Protein AF-A0A5S4VW79-F1 (afdb_monomer)

Radius of gyration: 18.65 Å; Cα contacts (8 Å, |Δi|>4): 199; chains: 1; bounding box: 48×52×47 Å

Nearest PDB structures (foldseek):
  7xge-assembly3_E  TM=3.659E-01  e=3.072E+00  synthetic construct
  5l0j-assembly1_A  TM=3.942E-01  e=9.675E+00  Homo sapiens

Solvent-accessible surface area (backbone atoms only — not comparable to full-atom values): 12142 Å² total; per-residue (Å²): 132,82,77,81,74,50,74,68,56,49,50,53,51,30,56,75,69,74,46,85,47,78,50,88,73,72,71,37,52,56,78,48,46,65,68,56,51,52,52,48,51,52,53,49,59,80,46,40,83,43,47,56,79,73,90,57,40,62,64,77,28,38,75,91,36,75,65,37,53,51,33,58,77,68,68,34,52,43,93,80,48,82,72,81,49,54,53,46,61,52,60,76,39,70,61,42,49,52,48,48,52,44,40,49,52,58,42,68,76,45,41,70,54,54,53,58,36,40,41,67,76,74,44,99,57,92,66,56,73,69,54,50,50,51,41,50,50,52,38,30,53,54,45,51,54,48,52,53,50,49,52,55,48,51,51,40,49,76,72,61,55,88,56,58,68,59,51,44,53,50,50,56,63,72,41,45,66,59,55,50,53,50,42,54,51,47,52,47,52,32,58,74,67,72,52,80,92,79,77,76,81,65,80,91,73,114

Secondary structure (DSSP, 8-state):
-PPPPPHHHHHHHHHHTT---B-----B-TT--HHHHHHHHHHHHHTTTSB-S-S--B---BTTSHHHHHHHHTT-B-TT---SSBPPB--S-HHHHHHHHHHHHHHHHHHHHHHHHHHHHHS-----HHHHHHHHHHHHHHHHHHHHHHHHHHHHHHTT-S-HHHHHHHHHHHHHHHHHHHHHHHHHHHHHTT----PPP-GGG-

Organism: NCBI:txid515489

pLDDT: mean 86.43, std 11.77, range [41.41, 98.25]

Mean predicted aligned error: 6.63 Å

Sequence (206 aa):
MKSPLTITEMRNVFKKHGIYVQAGHILFDHGTTMEELRENHRRMSDYVWTISKGIFSEMYAAEGTPFTRLLRKRNLIDANDDGTGNRNYRLADEDVVRAYTGLKRWHKSHLRLYDKAIDAISAPKALEDEELVEFHALATELRRHDLAFMELLLDAVESGDHDVDGLVDAQVAGNKIKYQTLATRVDHAYASAGLVYDADANPFFG

Structure (mmCIF, N/CA/C/O backbone):
data_AF-A0A5S4VW79-F1
#
_entry.id   AF-A0A5S4VW79-F1
#
loop_
_atom_site.group_PDB
_atom_site.id
_atom_site.type_symbol
_atom_site.label_atom_id
_atom_site.label_alt_id
_atom_site.label_comp_id
_atom_site.label_asym_id
_atom_site.label_entity_id
_atom_site.label_seq_id
_atom_site.pdbx_PDB_ins_code
_atom_site.Cartn_x
_atom_site.Cartn_y
_atom_site.Cartn_z
_atom_site.occupancy
_atom_site.B_iso_or_equiv
_atom_site.auth_seq_id
_atom_site.auth_comp_id
_atom_site.auth_asym_id
_atom_site.auth_atom_id
_atom_site.pdbx_PDB_model_num
ATOM 1 N N . MET A 1 1 ? -19.539 -35.327 1.589 1.00 41.41 1 MET A N 1
ATOM 2 C CA . MET A 1 1 ? -18.305 -34.640 2.024 1.00 41.41 1 MET A CA 1
ATOM 3 C C . MET A 1 1 ? -18.354 -33.240 1.428 1.00 41.41 1 MET A C 1
ATOM 5 O O . MET A 1 1 ? -18.398 -33.143 0.209 1.00 41.41 1 MET A O 1
ATOM 9 N N . LYS A 1 2 ? -18.530 -32.182 2.234 1.00 48.44 2 LYS A N 1
ATOM 10 C CA . LYS A 1 2 ? -18.562 -30.809 1.697 1.00 48.44 2 LYS A CA 1
ATOM 11 C C . LYS A 1 2 ? -17.143 -30.443 1.254 1.00 48.44 2 LYS A C 1
ATOM 13 O O . LYS A 1 2 ? -16.207 -30.704 2.004 1.00 48.44 2 LYS A O 1
ATOM 18 N N . SER A 1 3 ? -17.004 -29.901 0.043 1.00 55.78 3 SER A N 1
ATOM 19 C CA . SER A 1 3 ? -15.743 -29.320 -0.429 1.00 55.78 3 SER A CA 1
ATOM 20 C C . SER A 1 3 ? -15.231 -28.307 0.604 1.00 55.78 3 SER A C 1
ATOM 22 O O . SER A 1 3 ? -16.063 -27.578 1.156 1.00 55.78 3 SER A O 1
ATOM 24 N N . PRO A 1 4 ? -13.916 -28.246 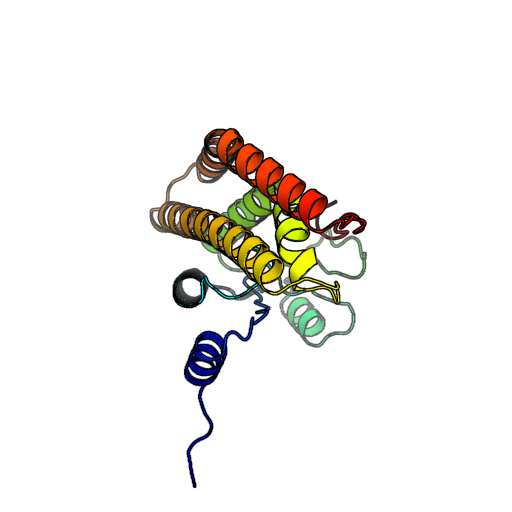0.888 1.00 58.91 4 PRO A N 1
ATOM 25 C CA . PRO A 1 4 ? -13.368 -27.151 1.673 1.00 58.91 4 PRO A CA 1
ATOM 26 C C . PRO A 1 4 ? -13.729 -25.817 1.013 1.00 58.91 4 PRO A C 1
ATOM 28 O O . PRO A 1 4 ? -13.720 -25.711 -0.216 1.00 58.91 4 PRO A O 1
ATOM 31 N N . LEU A 1 5 ? -14.073 -24.826 1.838 1.00 61.53 5 LEU A N 1
ATOM 32 C CA . LEU A 1 5 ? -14.308 -23.461 1.377 1.00 61.53 5 LEU A CA 1
ATOM 33 C C . LEU A 1 5 ? -13.00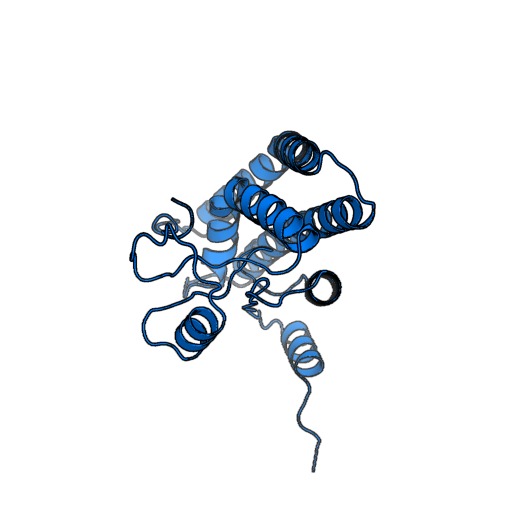2 -22.904 0.806 1.00 61.53 5 LEU A C 1
ATOM 35 O O . LEU A 1 5 ? -11.935 -23.037 1.408 1.00 61.53 5 LEU A O 1
ATOM 39 N N . THR A 1 6 ? -13.095 -22.258 -0.344 1.00 76.44 6 THR A N 1
ATOM 40 C CA . THR A 1 6 ? -12.018 -21.447 -0.910 1.00 76.44 6 THR A CA 1
ATOM 41 C C . THR A 1 6 ? -11.719 -20.244 -0.005 1.00 76.44 6 THR A C 1
ATOM 43 O O . THR A 1 6 ? -12.560 -19.813 0.790 1.00 76.44 6 THR A O 1
ATOM 46 N N . ILE A 1 7 ? -10.527 -19.648 -0.138 1.00 68.56 7 ILE A N 1
ATOM 47 C CA . ILE A 1 7 ? -10.141 -18.434 0.614 1.00 68.56 7 ILE A CA 1
ATOM 48 C C . ILE A 1 7 ? -11.165 -17.306 0.402 1.00 68.56 7 ILE A C 1
ATOM 50 O O . ILE A 1 7 ? -11.505 -16.586 1.341 1.00 68.56 7 ILE A O 1
ATOM 54 N N . THR A 1 8 ? -11.699 -17.185 -0.815 1.00 69.88 8 THR A N 1
ATOM 55 C CA . THR A 1 8 ? -12.766 -16.242 -1.171 1.00 69.88 8 THR A CA 1
ATOM 56 C C . THR A 1 8 ? -14.051 -16.496 -0.390 1.00 69.88 8 THR A C 1
ATOM 58 O O . THR A 1 8 ? -14.614 -15.572 0.199 1.00 69.88 8 THR A O 1
ATOM 61 N N . GLU A 1 9 ? -14.507 -17.745 -0.333 1.00 73.56 9 GLU A N 1
ATOM 62 C CA . GLU A 1 9 ? -15.727 -18.100 0.394 1.00 73.56 9 GLU A CA 1
ATOM 63 C C . GLU A 1 9 ? -15.561 -17.894 1.904 1.00 73.56 9 GLU A C 1
ATOM 65 O O . GLU A 1 9 ? -16.455 -17.349 2.551 1.00 73.56 9 GLU A O 1
ATOM 70 N N . MET A 1 10 ? -14.396 -18.236 2.460 1.00 71.50 10 MET A N 1
ATOM 71 C CA . MET A 1 10 ? -14.091 -18.027 3.878 1.00 71.50 10 MET A CA 1
ATOM 72 C C . MET A 1 10 ? -14.092 -16.537 4.253 1.00 71.50 10 MET A C 1
ATOM 74 O O . MET A 1 10 ? -14.675 -16.147 5.263 1.00 71.50 10 MET A O 1
ATOM 78 N N . ARG A 1 11 ? -13.518 -15.681 3.400 1.00 66.81 11 ARG A N 1
ATOM 79 C CA . ARG A 1 11 ? -13.527 -14.220 3.575 1.00 66.81 11 ARG A CA 1
ATOM 80 C C . ARG A 1 11 ? -14.941 -13.640 3.570 1.00 66.81 11 ARG A C 1
ATOM 82 O O . ARG A 1 11 ? -15.258 -12.802 4.410 1.00 66.81 11 ARG A O 1
ATOM 89 N N . ASN A 1 12 ? -15.803 -14.105 2.669 1.00 73.69 12 ASN A N 1
ATOM 90 C CA . ASN A 1 12 ? -17.196 -13.656 2.613 1.00 73.69 12 ASN A CA 1
ATOM 91 C C . ASN A 1 12 ? -17.987 -14.069 3.860 1.00 73.69 12 ASN A C 1
ATOM 93 O O . ASN A 1 12 ? -18.801 -13.289 4.358 1.00 73.69 12 ASN A O 1
ATOM 97 N N . VAL A 1 13 ? -17.719 -15.264 4.395 1.00 74.12 13 VAL A N 1
ATOM 98 C CA . VAL A 1 13 ? -18.289 -15.719 5.670 1.00 74.12 13 VAL A CA 1
ATOM 99 C C . VAL A 1 13 ? -17.829 -14.810 6.810 1.00 74.12 13 VAL A C 1
ATOM 101 O O . VAL A 1 13 ? -18.667 -14.304 7.549 1.00 74.12 13 VAL A O 1
ATOM 104 N N . PHE A 1 14 ? -16.533 -14.522 6.921 1.00 81.94 14 PHE A N 1
ATOM 105 C CA . PHE A 1 14 ? -16.011 -13.647 7.975 1.00 81.94 14 PHE A CA 1
ATOM 106 C C . PHE A 1 14 ? -16.603 -12.241 7.927 1.00 81.94 14 PHE A C 1
ATOM 108 O O . PHE A 1 14 ? -17.125 -11.773 8.937 1.00 81.94 14 PHE A O 1
ATOM 115 N N . LYS A 1 15 ? -16.663 -11.628 6.740 1.00 74.50 15 LYS A N 1
ATOM 116 C CA . LYS A 1 15 ? -17.317 -10.327 6.557 1.00 74.50 15 LYS A CA 1
ATOM 117 C C . LYS A 1 15 ? -18.776 -10.346 7.015 1.00 74.50 15 LYS A C 1
ATOM 119 O O . LYS A 1 15 ? -19.218 -9.430 7.699 1.00 74.50 15 LYS A O 1
ATOM 124 N N . LYS A 1 16 ? -19.527 -11.395 6.660 1.00 76.56 16 LYS A N 1
ATOM 125 C CA . LYS A 1 16 ? -20.937 -11.554 7.052 1.00 76.56 16 LYS A CA 1
ATOM 126 C C . LYS A 1 16 ? -21.120 -11.656 8.570 1.00 76.56 16 LYS A C 1
ATOM 128 O O . LYS A 1 16 ? -22.165 -11.262 9.075 1.00 76.56 16 LYS A O 1
ATOM 133 N N . HIS A 1 17 ? -20.129 -12.189 9.276 1.00 80.81 17 HIS A N 1
ATOM 134 C CA . HIS A 1 17 ? -20.160 -12.374 10.724 1.00 80.81 17 HIS A CA 1
ATOM 135 C C . HIS A 1 17 ? -19.459 -11.253 11.506 1.00 80.81 17 HIS A C 1
ATOM 137 O O . HIS A 1 17 ? -19.265 -11.408 12.706 1.00 80.81 17 HIS A O 1
ATOM 143 N N . GLY A 1 18 ? -19.081 -10.143 10.857 1.00 75.75 18 GLY A N 1
ATOM 144 C CA . GLY A 1 18 ? -18.390 -9.032 11.524 1.00 75.75 18 GLY A CA 1
ATOM 145 C C . GLY A 1 18 ? -16.962 -9.370 11.963 1.00 75.75 18 GLY A C 1
ATOM 146 O O . GLY A 1 18 ? -16.401 -8.690 12.811 1.00 75.75 18 GLY A O 1
ATOM 147 N N . ILE A 1 19 ? -16.366 -10.426 11.400 1.00 81.31 19 ILE A N 1
ATOM 148 C CA . ILE A 1 19 ? -15.000 -10.841 11.718 1.00 81.31 19 ILE A CA 1
ATOM 149 C C . ILE A 1 19 ? -14.038 -10.075 10.813 1.00 81.31 19 ILE A C 1
ATOM 151 O O . ILE A 1 19 ? -14.030 -10.259 9.589 1.00 81.31 19 ILE A O 1
ATOM 155 N N . TYR A 1 20 ? -13.197 -9.244 11.424 1.00 82.69 20 TYR A N 1
ATOM 156 C CA . TYR A 1 20 ? -12.120 -8.550 10.730 1.00 82.69 20 TYR A CA 1
ATOM 157 C C . TYR A 1 20 ? -10.998 -9.514 10.347 1.00 82.69 20 TYR A C 1
ATOM 159 O O . TYR A 1 20 ? -10.609 -10.399 11.108 1.00 82.69 20 TYR A O 1
ATOM 167 N N . VAL A 1 21 ? -10.479 -9.346 9.132 1.00 85.62 21 VAL A N 1
ATOM 168 C CA . VAL A 1 21 ? -9.460 -10.226 8.559 1.00 85.62 21 VAL A CA 1
ATOM 169 C C . VAL A 1 21 ? -8.235 -9.406 8.221 1.00 85.62 21 VAL A C 1
ATOM 171 O O . VAL A 1 21 ? -8.312 -8.496 7.394 1.00 85.62 21 VAL A O 1
ATOM 174 N N . GLN A 1 22 ? -7.101 -9.784 8.804 1.00 86.81 22 GLN A N 1
ATOM 175 C CA . GLN A 1 22 ? -5.802 -9.281 8.390 1.00 86.81 22 GLN A CA 1
ATOM 176 C C . GLN A 1 22 ? -5.243 -10.132 7.244 1.00 86.81 22 GLN A C 1
ATOM 178 O O . GLN A 1 22 ? -5.207 -11.361 7.322 1.00 86.81 22 GLN A O 1
ATOM 183 N N . ALA A 1 23 ? -4.806 -9.481 6.171 1.00 85.31 23 ALA A N 1
ATOM 184 C CA . ALA A 1 23 ? -4.241 -10.110 4.988 1.00 85.31 23 ALA A CA 1
ATOM 185 C C . ALA A 1 23 ? -2.800 -9.634 4.765 1.00 85.31 23 ALA A C 1
ATOM 187 O O . ALA A 1 23 ? -2.548 -8.468 4.463 1.00 85.31 23 ALA A O 1
ATOM 188 N N . GLY A 1 24 ? -1.852 -10.565 4.878 1.00 84.06 24 GLY A N 1
ATOM 189 C CA . GLY A 1 24 ? -0.500 -10.380 4.359 1.00 84.06 24 GLY A CA 1
ATOM 190 C C . GLY A 1 24 ? -0.463 -10.672 2.861 1.00 84.06 24 GLY A C 1
ATOM 191 O O . GLY A 1 24 ? -1.128 -11.595 2.389 1.00 84.06 24 GLY A O 1
ATOM 192 N N . HIS A 1 25 ? 0.314 -9.892 2.121 1.00 86.81 25 HIS A N 1
ATOM 193 C CA . HIS A 1 25 ? 0.642 -10.157 0.725 1.00 86.81 25 HIS A CA 1
ATOM 194 C C . HIS A 1 25 ? 2.131 -9.875 0.519 1.00 86.81 25 HIS A C 1
ATOM 196 O O . HIS A 1 25 ? 2.722 -9.108 1.277 1.00 86.81 25 HIS A O 1
ATOM 202 N N . ILE A 1 26 ? 2.720 -10.547 -0.464 1.00 89.69 26 ILE A N 1
ATOM 203 C CA . ILE A 1 26 ? 4.053 -10.251 -0.983 1.00 89.69 26 ILE A CA 1
ATOM 204 C C . ILE A 1 26 ? 3.819 -9.846 -2.427 1.00 89.69 26 ILE A C 1
ATOM 206 O O . ILE A 1 26 ? 3.303 -10.651 -3.201 1.00 89.69 26 ILE A O 1
ATOM 210 N N . LEU A 1 27 ? 4.102 -8.587 -2.744 1.00 93.19 27 LEU A N 1
ATOM 211 C CA . LEU A 1 27 ? 3.828 -8.029 -4.061 1.00 93.19 27 LEU A CA 1
ATOM 212 C C . LEU A 1 27 ? 5.017 -8.192 -5.009 1.00 93.19 27 LEU A C 1
ATOM 214 O O . LEU A 1 27 ? 4.805 -8.360 -6.203 1.00 93.19 27 LEU A O 1
ATOM 218 N N . PHE A 1 28 ? 6.237 -8.165 -4.468 1.00 93.56 28 PHE A N 1
ATOM 219 C CA . PHE A 1 28 ? 7.469 -8.227 -5.244 1.00 93.56 28 PHE A CA 1
ATOM 220 C C . PHE A 1 28 ? 8.377 -9.382 -4.818 1.00 93.56 28 PHE A C 1
ATOM 222 O O . PHE A 1 28 ? 8.712 -9.532 -3.641 1.00 93.56 28 PHE A O 1
ATOM 229 N N . ASP A 1 29 ? 8.821 -10.152 -5.803 1.00 91.94 29 ASP A N 1
ATOM 230 C CA . ASP A 1 29 ? 9.974 -11.043 -5.776 1.00 91.94 29 ASP A CA 1
ATOM 231 C C . ASP A 1 29 ? 10.756 -10.927 -7.099 1.00 91.94 29 ASP A C 1
ATOM 233 O O . ASP A 1 29 ? 10.385 -10.162 -7.989 1.00 91.94 29 ASP A O 1
ATOM 237 N N . HIS A 1 30 ? 11.867 -11.659 -7.248 1.00 88.88 30 HIS A N 1
ATOM 238 C CA . HIS A 1 30 ? 12.757 -11.516 -8.414 1.00 88.88 30 HIS A CA 1
ATOM 239 C C . HIS A 1 30 ? 12.074 -11.792 -9.763 1.00 88.88 30 HIS A C 1
ATOM 241 O O . HIS A 1 30 ? 12.617 -11.417 -10.802 1.00 88.88 30 HIS A O 1
ATOM 247 N N . GLY A 1 31 ? 10.967 -12.537 -9.760 1.00 91.62 31 GLY A N 1
ATOM 248 C CA . GLY A 1 31 ? 10.251 -13.001 -10.942 1.00 91.62 31 GLY A CA 1
ATOM 249 C C . GLY A 1 31 ? 8.896 -12.338 -11.149 1.00 91.62 31 GLY A C 1
ATOM 250 O O . GLY A 1 31 ? 8.215 -12.734 -12.089 1.00 91.62 31 GLY A O 1
ATOM 251 N N . THR A 1 32 ? 8.519 -11.370 -10.308 1.00 95.06 32 THR A N 1
ATOM 252 C CA . THR A 1 32 ? 7.253 -10.644 -10.438 1.00 95.06 32 THR A CA 1
ATOM 253 C C . THR A 1 32 ? 7.100 -10.029 -11.824 1.00 95.06 32 THR A C 1
ATOM 255 O O . THR A 1 32 ? 8.044 -9.457 -12.369 1.00 95.06 32 THR A O 1
ATOM 258 N N . THR A 1 33 ? 5.887 -10.120 -12.360 1.00 96.69 33 THR A N 1
ATOM 259 C CA . THR A 1 33 ? 5.481 -9.593 -13.669 1.00 96.69 33 THR A CA 1
ATOM 260 C C . THR A 1 33 ? 4.401 -8.515 -13.539 1.00 96.69 33 THR A C 1
ATOM 262 O O . THR A 1 33 ? 3.675 -8.457 -12.543 1.00 96.69 33 THR A O 1
ATOM 265 N N . MET A 1 34 ? 4.229 -7.683 -14.572 1.00 96.88 34 MET A N 1
ATOM 266 C CA . MET A 1 34 ? 3.131 -6.702 -14.619 1.00 96.88 34 MET A CA 1
ATOM 267 C C . MET A 1 34 ? 1.741 -7.362 -14.563 1.00 96.88 34 MET A C 1
ATOM 269 O O . MET A 1 34 ? 0.839 -6.846 -13.900 1.00 96.88 34 MET A O 1
ATOM 273 N N . GLU A 1 35 ? 1.573 -8.541 -15.176 1.00 97.31 35 GLU A N 1
ATOM 274 C CA . GLU A 1 35 ? 0.320 -9.308 -15.112 1.00 97.31 35 GLU A CA 1
ATOM 275 C C . GLU A 1 35 ? -0.034 -9.694 -13.667 1.00 97.31 35 GLU A C 1
ATOM 277 O O . GLU A 1 35 ? -1.171 -9.495 -13.228 1.00 97.31 35 GLU A O 1
ATOM 282 N N . GLU A 1 36 ? 0.945 -10.171 -12.895 1.00 96.62 36 GLU A N 1
ATOM 283 C CA . GLU A 1 36 ? 0.753 -10.486 -11.477 1.00 96.62 36 GLU A CA 1
ATOM 284 C C . GLU A 1 36 ? 0.433 -9.236 -10.652 1.00 96.62 36 GLU A C 1
ATOM 286 O O . GLU A 1 36 ? -0.421 -9.296 -9.766 1.00 96.62 36 GLU A O 1
ATOM 291 N N . LEU A 1 37 ? 1.057 -8.087 -10.937 1.00 97.31 37 LEU A N 1
ATOM 292 C CA . LEU A 1 37 ? 0.728 -6.825 -10.261 1.00 97.31 37 LEU A CA 1
ATOM 293 C C . LEU A 1 37 ? -0.727 -6.409 -10.511 1.00 97.31 37 LEU A C 1
ATOM 295 O O . LEU A 1 37 ? -1.417 -6.013 -9.567 1.00 97.31 37 LEU A O 1
ATOM 299 N N . ARG A 1 38 ? -1.225 -6.565 -11.743 1.00 97.50 38 ARG A N 1
ATOM 300 C CA . ARG A 1 38 ? -2.634 -6.319 -12.093 1.00 97.50 38 ARG A CA 1
ATOM 301 C C . ARG A 1 38 ? -3.576 -7.297 -11.414 1.00 97.50 38 ARG A C 1
ATOM 303 O O . ARG A 1 38 ? -4.607 -6.890 -10.879 1.00 97.50 38 ARG A O 1
ATOM 310 N N . GLU A 1 39 ? -3.246 -8.583 -11.405 1.00 96.31 39 GLU A N 1
ATOM 311 C CA . GLU A 1 39 ? -4.065 -9.574 -10.710 1.00 96.31 39 GLU A CA 1
ATOM 312 C C . GLU A 1 39 ? -4.120 -9.289 -9.203 1.00 96.31 39 GLU A C 1
ATOM 314 O O . GLU A 1 39 ? -5.197 -9.316 -8.597 1.00 96.31 39 GLU A O 1
ATOM 319 N N . ASN A 1 40 ? -2.978 -8.954 -8.603 1.00 95.31 40 ASN A N 1
ATOM 320 C CA . ASN A 1 40 ? -2.896 -8.568 -7.203 1.00 95.31 40 ASN A CA 1
ATOM 321 C C . ASN A 1 40 ? -3.727 -7.315 -6.925 1.00 95.31 40 ASN A C 1
ATOM 323 O O . ASN A 1 40 ? -4.492 -7.315 -5.962 1.00 95.31 40 ASN A O 1
ATOM 327 N N . HIS A 1 41 ? -3.651 -6.279 -7.764 1.00 96.50 41 HIS A N 1
ATOM 328 C CA . HIS A 1 41 ? -4.485 -5.081 -7.630 1.00 96.50 41 HIS A CA 1
ATOM 329 C C . HIS A 1 41 ? -5.983 -5.404 -7.638 1.00 96.50 41 HIS A C 1
ATOM 331 O O . HIS A 1 41 ? -6.699 -5.001 -6.715 1.00 96.50 41 HIS A O 1
ATOM 337 N N . ARG A 1 42 ? -6.450 -6.192 -8.616 1.00 95.81 42 ARG A N 1
ATOM 338 C CA . ARG A 1 4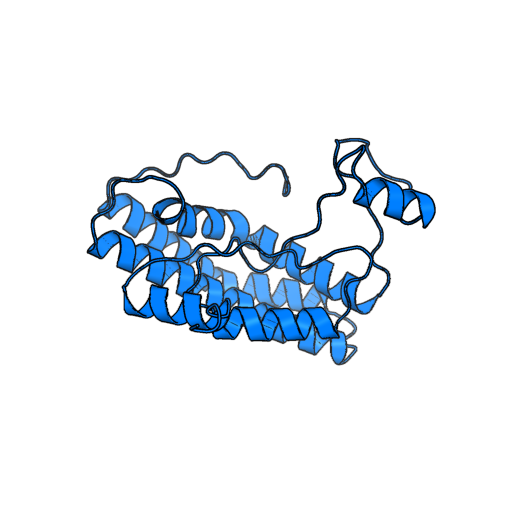2 ? -7.860 -6.608 -8.714 1.00 95.81 42 ARG A CA 1
ATOM 339 C C . ARG A 1 42 ? -8.301 -7.351 -7.459 1.00 95.81 42 ARG A C 1
ATOM 341 O O . ARG A 1 42 ? -9.281 -6.970 -6.824 1.00 95.81 42 ARG A O 1
ATOM 348 N N . ARG A 1 43 ? -7.521 -8.348 -7.028 1.00 92.25 43 ARG A N 1
ATOM 349 C CA . ARG A 1 43 ? -7.804 -9.114 -5.803 1.00 92.25 43 ARG A CA 1
ATOM 350 C C . ARG A 1 43 ? -7.823 -8.208 -4.572 1.00 92.25 43 ARG A C 1
ATOM 352 O O . ARG A 1 43 ? -8.707 -8.333 -3.729 1.00 92.25 43 ARG A O 1
ATOM 359 N N . MET A 1 44 ? -6.869 -7.292 -4.435 1.00 93.38 44 MET A N 1
ATOM 360 C CA . MET A 1 44 ? -6.835 -6.356 -3.308 1.00 93.38 44 MET A CA 1
ATOM 361 C C . MET A 1 44 ? -8.042 -5.408 -3.310 1.00 93.38 44 MET A C 1
ATOM 363 O O . MET A 1 44 ? -8.544 -5.083 -2.235 1.00 93.38 44 MET A O 1
ATOM 367 N N . SER A 1 45 ? -8.535 -5.024 -4.488 1.00 94.69 45 SER A N 1
ATOM 368 C CA . SER A 1 45 ? -9.743 -4.210 -4.659 1.00 94.69 45 SER A CA 1
ATOM 369 C C . SER A 1 45 ? -11.018 -4.976 -4.290 1.00 94.69 45 SER A C 1
ATOM 371 O O . SER A 1 45 ? -11.844 -4.455 -3.537 1.00 94.69 45 SER A O 1
ATOM 373 N N . ASP A 1 46 ? -11.143 -6.241 -4.698 1.00 91.69 46 ASP A N 1
ATOM 374 C CA . ASP A 1 46 ? -12.272 -7.110 -4.324 1.00 91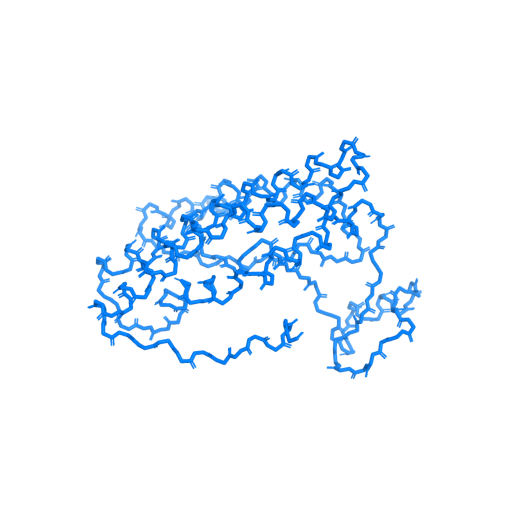.69 46 ASP A CA 1
ATOM 375 C C . ASP A 1 46 ? -12.376 -7.302 -2.800 1.00 91.69 46 ASP A C 1
ATOM 377 O O . ASP A 1 46 ? -13.468 -7.382 -2.225 1.00 91.69 46 ASP A O 1
ATOM 381 N N . TYR A 1 47 ? -11.226 -7.337 -2.118 1.00 89.56 47 TYR A N 1
ATOM 382 C CA . TYR A 1 47 ? -11.125 -7.511 -0.667 1.00 89.56 47 TYR A CA 1
ATOM 383 C C . TYR A 1 47 ? -10.635 -6.251 0.051 1.00 89.56 47 TYR A C 1
ATOM 385 O O . TYR A 1 47 ? -9.955 -6.350 1.074 1.00 89.56 47 TYR A O 1
ATOM 393 N N . VAL A 1 48 ? -11.028 -5.066 -0.427 1.00 91.94 48 VAL A N 1
ATOM 394 C CA . VAL A 1 48 ? -10.610 -3.769 0.142 1.00 91.94 48 VAL A CA 1
ATOM 395 C C . VAL A 1 48 ? -10.934 -3.600 1.632 1.00 91.94 48 VAL A C 1
ATOM 397 O O . VAL A 1 48 ? -10.295 -2.819 2.322 1.00 91.94 48 VAL A O 1
ATOM 400 N N . TRP A 1 49 ? -11.919 -4.351 2.132 1.00 90.19 49 TRP A N 1
ATOM 401 C CA . TRP A 1 49 ? -12.329 -4.365 3.537 1.00 90.19 49 TRP A CA 1
ATOM 402 C C . TRP A 1 49 ? -11.359 -5.131 4.452 1.00 90.19 49 TRP A C 1
ATOM 404 O O . TRP A 1 49 ? -11.530 -5.111 5.665 1.00 90.19 49 TRP A O 1
ATOM 414 N N . THR A 1 50 ? -10.386 -5.860 3.907 1.00 91.00 50 THR A N 1
ATOM 415 C CA . THR A 1 50 ? -9.380 -6.554 4.723 1.00 91.00 50 THR A CA 1
ATOM 416 C C . THR A 1 50 ? -8.348 -5.568 5.262 1.00 91.00 50 THR A C 1
ATOM 418 O O . THR A 1 50 ? -8.011 -4.579 4.612 1.00 91.00 50 THR A O 1
ATOM 421 N N . ILE A 1 51 ? -7.823 -5.852 6.451 1.00 89.25 51 ILE A N 1
ATOM 422 C CA . ILE A 1 51 ? -6.744 -5.075 7.060 1.00 89.25 51 ILE A CA 1
ATOM 423 C C . ILE A 1 51 ? -5.435 -5.560 6.431 1.00 89.25 51 ILE A C 1
ATOM 425 O O . ILE A 1 51 ? -5.096 -6.737 6.514 1.00 89.25 51 ILE A O 1
ATOM 429 N N . SER A 1 52 ? -4.699 -4.678 5.770 1.00 88.12 52 SER A N 1
ATOM 430 C CA . SER A 1 52 ? -3.402 -4.975 5.137 1.00 88.12 52 SER A CA 1
ATOM 431 C C . SER A 1 52 ? -2.363 -3.989 5.660 1.00 88.12 52 SER A C 1
ATOM 433 O O . SER A 1 52 ? -2.752 -3.096 6.384 1.00 88.12 52 SER A O 1
ATOM 435 N N . LYS A 1 53 ? -1.073 -4.111 5.326 1.00 83.38 53 LYS A N 1
ATOM 436 C CA . LYS A 1 53 ? -0.032 -3.100 5.619 1.00 83.38 53 LYS A CA 1
ATOM 437 C C . LYS A 1 53 ? 0.316 -2.257 4.382 1.00 83.38 53 LYS A C 1
ATOM 439 O O . LYS A 1 53 ? 1.470 -2.158 3.988 1.00 83.38 53 LYS A O 1
ATOM 444 N N . GLY A 1 54 ? -0.692 -1.691 3.721 1.00 86.06 54 GLY A N 1
ATOM 445 C CA . GLY A 1 54 ? -0.502 -0.873 2.514 1.00 86.06 54 GLY A CA 1
ATOM 446 C C . GLY A 1 54 ? -0.409 -1.690 1.224 1.00 86.06 54 GLY A C 1
ATOM 447 O O . GLY A 1 54 ? -0.787 -2.862 1.195 1.00 86.06 54 GLY A O 1
ATOM 448 N N . ILE A 1 55 ? -0.007 -1.038 0.128 1.00 91.38 55 ILE A N 1
ATOM 449 C CA . ILE A 1 55 ? 0.092 -1.578 -1.252 1.00 91.38 55 ILE A CA 1
ATOM 450 C C . ILE A 1 55 ? 1.527 -1.946 -1.665 1.00 91.38 55 ILE A C 1
ATOM 452 O O . ILE A 1 55 ? 1.809 -2.079 -2.850 1.00 91.38 55 ILE A O 1
ATOM 456 N N . PHE A 1 56 ? 2.452 -2.058 -0.714 1.00 93.19 56 PHE A N 1
ATOM 457 C CA . PHE A 1 56 ? 3.843 -2.379 -1.004 1.00 93.19 56 PHE A CA 1
ATOM 458 C C . PHE A 1 56 ? 4.345 -3.455 -0.047 1.00 93.19 56 PHE A C 1
ATOM 460 O O . PHE A 1 56 ? 4.175 -3.360 1.166 1.00 93.19 56 PHE A O 1
ATOM 467 N N . SER A 1 57 ? 4.964 -4.486 -0.607 1.00 90.44 57 SER A N 1
ATOM 468 C CA . SER A 1 57 ? 5.614 -5.561 0.134 1.00 90.44 57 SER A CA 1
ATOM 469 C C . SER A 1 57 ? 6.588 -6.283 -0.786 1.00 90.44 57 SER A C 1
ATOM 471 O O . SER A 1 57 ? 6.274 -6.551 -1.944 1.00 90.44 57 SER A O 1
ATOM 473 N N . GLU A 1 58 ? 7.761 -6.620 -0.266 1.00 89.69 58 GLU A N 1
ATOM 474 C CA . GLU A 1 58 ? 8.792 -7.345 -1.004 1.00 89.69 58 GLU A CA 1
ATOM 475 C C . GLU A 1 58 ? 9.217 -8.599 -0.240 1.00 89.69 58 GLU A C 1
ATOM 477 O O . GLU A 1 58 ? 9.224 -8.621 0.995 1.00 89.69 58 GLU A O 1
ATOM 482 N N . MET A 1 59 ? 9.543 -9.663 -0.972 1.00 87.75 59 MET A N 1
ATOM 483 C CA . MET A 1 59 ? 10.053 -10.899 -0.393 1.00 87.75 59 MET A CA 1
ATOM 484 C C . MET A 1 59 ? 11.408 -10.617 0.254 1.00 87.75 59 MET A C 1
ATOM 486 O O . MET A 1 59 ? 12.368 -10.258 -0.428 1.00 87.75 59 MET A O 1
ATOM 490 N N . TYR A 1 60 ? 11.488 -10.822 1.567 1.00 82.94 60 TYR A N 1
ATOM 491 C CA . TYR A 1 60 ? 12.715 -10.636 2.331 1.00 82.94 60 TYR A CA 1
ATOM 492 C C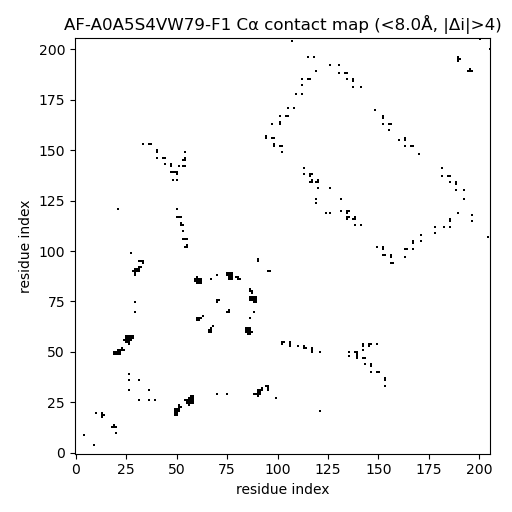 . TYR A 1 60 ? 13.720 -11.756 2.027 1.00 82.94 60 TYR A C 1
ATOM 494 O O . TYR A 1 60 ? 13.460 -12.939 2.274 1.00 82.94 60 TYR A O 1
ATOM 502 N N . ALA A 1 61 ? 14.897 -11.396 1.521 1.00 82.44 61 ALA A N 1
ATOM 503 C CA . ALA A 1 61 ? 15.958 -12.338 1.187 1.00 82.44 61 ALA A CA 1
ATOM 504 C C . ALA A 1 61 ? 16.872 -12.590 2.391 1.00 82.44 61 ALA A C 1
ATOM 506 O O . ALA A 1 61 ? 18.056 -12.248 2.388 1.00 82.44 61 ALA A O 1
ATOM 507 N N . ALA A 1 62 ? 16.316 -13.238 3.421 1.00 83.19 62 ALA A N 1
ATOM 508 C CA . ALA A 1 62 ? 17.069 -13.615 4.614 1.00 83.19 62 ALA A CA 1
ATOM 509 C C . ALA A 1 62 ? 18.226 -14.563 4.269 1.00 83.19 62 ALA A C 1
ATOM 511 O O . ALA A 1 62 ? 18.075 -15.511 3.481 1.00 83.19 62 ALA A O 1
ATOM 512 N N . GLU A 1 63 ? 19.387 -14.348 4.883 1.00 79.75 63 GLU A N 1
ATOM 513 C CA . GLU A 1 63 ? 20.530 -15.243 4.726 1.00 79.75 63 GLU A CA 1
ATOM 514 C C . GLU A 1 63 ? 20.187 -16.699 5.104 1.00 79.75 63 GLU A C 1
ATOM 516 O O . GLU A 1 63 ? 19.437 -16.977 6.034 1.00 79.75 63 GLU A O 1
ATOM 521 N N . GLY A 1 64 ? 20.710 -17.656 4.330 1.00 80.50 64 GLY A N 1
ATOM 522 C CA . GLY A 1 64 ? 20.507 -19.089 4.567 1.00 80.50 64 GLY A CA 1
ATOM 523 C C . GLY A 1 64 ? 19.170 -19.651 4.068 1.00 80.50 64 GLY A C 1
ATOM 524 O O . GLY A 1 64 ? 19.007 -20.872 4.020 1.00 80.50 64 GLY A O 1
ATOM 525 N N . THR A 1 65 ? 18.232 -18.811 3.622 1.00 84.38 65 THR A N 1
ATOM 526 C CA . THR A 1 65 ? 16.937 -19.287 3.111 1.00 84.38 65 THR A CA 1
ATOM 527 C C . THR A 1 65 ? 17.045 -19.962 1.734 1.00 84.38 65 THR A C 1
ATOM 529 O O . THR A 1 65 ? 17.968 -19.689 0.954 1.00 84.38 65 THR A O 1
ATOM 532 N N . PRO A 1 66 ? 16.094 -20.852 1.373 1.00 88.31 66 PRO A N 1
ATOM 533 C CA . PRO A 1 66 ? 15.965 -21.359 0.006 1.00 88.31 66 PRO A CA 1
ATOM 534 C C . PRO A 1 66 ? 15.892 -20.246 -1.046 1.00 88.31 66 PRO A C 1
ATOM 536 O O . PRO A 1 66 ? 16.505 -20.387 -2.103 1.00 88.31 66 PRO A O 1
ATOM 539 N N .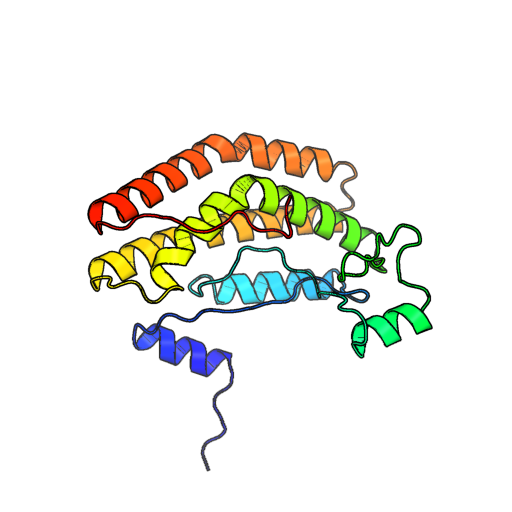 PHE A 1 67 ? 15.215 -19.136 -0.732 1.00 86.12 67 PHE A N 1
ATOM 540 C CA . PHE A 1 67 ? 15.092 -17.984 -1.621 1.00 86.12 67 PHE A CA 1
ATOM 541 C C . PHE A 1 67 ? 16.455 -17.336 -1.893 1.00 86.12 67 PHE A C 1
ATOM 543 O O . PHE A 1 67 ? 16.886 -17.262 -3.040 1.00 86.12 67 PHE A O 1
ATOM 550 N N . THR A 1 68 ? 17.229 -17.020 -0.854 1.00 84.62 68 THR A N 1
ATOM 551 C CA . THR A 1 68 ? 18.580 -16.460 -1.022 1.00 84.62 68 THR A CA 1
ATOM 552 C C . THR A 1 68 ? 19.528 -17.404 -1.769 1.00 84.62 68 THR A C 1
ATOM 554 O O . THR A 1 68 ? 20.352 -16.961 -2.571 1.00 84.62 68 THR A O 1
ATOM 557 N N . ARG A 1 69 ? 19.402 -18.726 -1.581 1.00 86.00 69 ARG A N 1
ATOM 558 C CA . ARG A 1 69 ? 20.165 -19.715 -2.370 1.00 86.00 69 ARG A CA 1
ATOM 559 C C . ARG A 1 69 ? 19.777 -19.703 -3.852 1.00 86.00 69 ARG A C 1
ATOM 561 O O . ARG A 1 69 ? 20.661 -19.827 -4.701 1.00 86.00 69 ARG A O 1
ATOM 568 N N . LEU A 1 70 ? 18.491 -19.538 -4.164 1.00 87.44 70 LEU A N 1
ATOM 569 C CA . LEU A 1 70 ? 18.000 -19.391 -5.536 1.00 87.44 70 LEU A CA 1
ATOM 570 C C . LEU A 1 70 ? 18.566 -18.124 -6.191 1.00 87.44 70 LEU A C 1
ATOM 572 O O . LEU A 1 70 ? 19.110 -18.213 -7.293 1.00 87.44 70 LEU A O 1
ATOM 576 N N . LEU A 1 71 ? 18.501 -16.983 -5.498 1.00 87.25 71 LEU A N 1
ATOM 577 C CA . LEU A 1 71 ? 19.030 -15.704 -5.983 1.00 87.25 71 LEU A CA 1
ATOM 578 C C . LEU A 1 71 ? 20.540 -15.777 -6.254 1.00 87.25 71 LEU A C 1
ATOM 580 O O . LEU A 1 71 ? 20.987 -15.356 -7.322 1.00 87.25 71 LEU A O 1
ATOM 584 N N . ARG A 1 72 ? 21.320 -16.396 -5.348 1.00 86.44 72 ARG A N 1
ATOM 585 C CA . ARG A 1 72 ? 22.764 -16.657 -5.548 1.00 86.44 72 ARG A CA 1
ATOM 586 C C . ARG A 1 72 ? 23.021 -17.481 -6.803 1.00 86.44 72 ARG A C 1
ATOM 588 O O . ARG A 1 72 ? 23.850 -17.105 -7.623 1.00 86.44 72 ARG A O 1
ATOM 595 N N . LYS A 1 73 ? 22.297 -18.593 -6.976 1.00 88.06 73 LYS A N 1
ATOM 596 C CA . LYS A 1 73 ? 22.465 -19.482 -8.138 1.00 88.06 73 LYS A CA 1
ATOM 597 C C . LYS A 1 73 ? 22.185 -18.765 -9.463 1.00 88.06 73 LYS A C 1
ATOM 599 O O . LYS A 1 73 ? 22.787 -19.110 -10.473 1.00 88.06 73 LYS A O 1
ATOM 604 N N . ARG A 1 74 ? 21.269 -17.794 -9.459 1.00 86.62 74 ARG A N 1
ATOM 605 C CA . ARG A 1 74 ? 20.891 -16.997 -10.635 1.00 86.62 74 ARG A CA 1
ATOM 606 C C . ARG A 1 74 ? 21.697 -15.704 -10.795 1.00 86.62 74 ARG A C 1
ATOM 608 O O . ARG A 1 74 ? 21.447 -14.971 -11.741 1.00 86.62 74 ARG A O 1
ATOM 615 N N . ASN A 1 75 ? 22.654 -15.434 -9.905 1.00 85.12 75 ASN A N 1
ATOM 616 C CA . ASN A 1 75 ? 23.447 -14.203 -9.886 1.00 85.12 75 ASN A CA 1
ATOM 617 C C . ASN A 1 75 ? 22.594 -12.914 -9.822 1.00 85.12 75 ASN A C 1
ATOM 619 O O . ASN A 1 75 ? 22.917 -11.908 -10.453 1.00 85.12 75 ASN A O 1
ATOM 623 N N . LEU A 1 76 ? 21.482 -12.969 -9.077 1.00 85.25 76 LEU A N 1
ATOM 624 C CA . LEU A 1 76 ? 20.498 -11.881 -8.965 1.00 85.25 76 LEU A CA 1
ATOM 625 C C . LEU A 1 76 ? 20.694 -10.988 -7.735 1.00 85.25 76 LEU A C 1
ATOM 627 O O . LEU A 1 76 ? 20.034 -9.961 -7.637 1.00 85.25 76 LEU A O 1
ATOM 631 N N . ILE A 1 77 ? 21.580 -11.366 -6.810 1.00 83.31 77 ILE A N 1
ATOM 632 C CA . ILE A 1 77 ? 21.922 -10.528 -5.653 1.00 83.31 77 ILE A CA 1
ATOM 633 C C . ILE A 1 77 ? 22.710 -9.314 -6.138 1.00 83.31 77 ILE A C 1
ATOM 635 O O . ILE A 1 77 ? 23.589 -9.438 -6.998 1.00 83.31 77 ILE A O 1
ATOM 639 N N . ASP A 1 78 ? 22.379 -8.149 -5.596 1.00 77.12 78 ASP A N 1
ATOM 640 C CA . ASP A 1 78 ? 23.064 -6.909 -5.922 1.00 77.12 78 ASP A CA 1
ATOM 641 C C . ASP A 1 78 ? 24.502 -6.903 -5.413 1.00 77.12 78 ASP A C 1
ATOM 643 O O . ASP A 1 78 ? 24.817 -7.374 -4.322 1.00 77.12 78 ASP A O 1
ATOM 647 N N . ALA A 1 79 ? 25.391 -6.313 -6.212 1.00 63.47 79 ALA A N 1
ATOM 648 C CA . ALA A 1 79 ? 26.803 -6.189 -5.861 1.00 63.47 79 ALA A CA 1
ATOM 649 C C . ALA A 1 79 ? 27.036 -5.285 -4.632 1.00 63.47 79 ALA A C 1
ATOM 651 O O . ALA A 1 79 ? 28.066 -5.411 -3.976 1.00 63.47 79 ALA A O 1
ATOM 652 N N . ASN A 1 80 ? 26.074 -4.408 -4.324 1.00 60.50 80 ASN A N 1
ATOM 653 C CA . ASN A 1 80 ? 26.102 -3.464 -3.204 1.00 60.50 80 ASN A CA 1
ATOM 654 C C . ASN A 1 80 ? 25.326 -3.975 -1.972 1.00 60.50 80 ASN A C 1
ATOM 656 O O . ASN A 1 80 ? 24.897 -3.172 -1.149 1.00 60.50 80 ASN A O 1
ATOM 660 N N . ASP A 1 81 ? 25.088 -5.286 -1.871 1.00 64.88 81 ASP A N 1
ATOM 661 C CA . ASP A 1 81 ? 24.479 -5.915 -0.696 1.00 64.88 81 ASP A CA 1
ATOM 662 C C . ASP A 1 81 ? 25.327 -5.635 0.561 1.00 64.88 81 ASP A C 1
ATOM 664 O O . ASP A 1 81 ? 26.468 -6.088 0.670 1.00 64.88 81 ASP A O 1
ATOM 668 N N . ASP A 1 82 ? 24.778 -4.860 1.498 1.00 59.00 82 ASP A N 1
ATOM 669 C CA . ASP A 1 82 ? 25.467 -4.372 2.701 1.00 59.00 82 ASP A CA 1
ATOM 670 C C . ASP A 1 82 ? 25.538 -5.418 3.828 1.00 59.00 82 ASP A C 1
ATOM 672 O O . ASP A 1 82 ? 26.144 -5.181 4.875 1.00 59.00 82 ASP A O 1
ATOM 676 N N . GLY A 1 83 ? 24.958 -6.604 3.610 1.00 55.59 83 GLY A N 1
ATOM 677 C CA . GLY A 1 83 ? 25.028 -7.723 4.545 1.00 55.59 83 GLY A CA 1
ATOM 678 C C . GLY A 1 83 ? 24.173 -7.536 5.798 1.00 55.59 83 GLY A C 1
ATOM 679 O O . GLY A 1 83 ? 24.360 -8.273 6.765 1.00 55.59 83 GLY A O 1
ATOM 680 N N . THR A 1 84 ? 23.204 -6.614 5.789 1.00 53.44 84 THR A N 1
ATOM 681 C CA . THR A 1 84 ? 22.291 -6.312 6.915 1.00 53.44 84 THR A CA 1
ATOM 682 C C . THR A 1 84 ? 21.267 -7.418 7.230 1.00 53.44 84 THR A C 1
ATOM 684 O O . THR A 1 84 ? 20.319 -7.214 7.987 1.00 53.44 84 THR A O 1
ATOM 687 N N . GLY A 1 85 ? 21.446 -8.621 6.679 1.00 55.84 85 GLY A N 1
ATOM 688 C CA . GLY A 1 85 ? 20.555 -9.771 6.848 1.00 55.84 85 GLY A CA 1
ATOM 689 C C . GLY A 1 85 ? 19.465 -9.883 5.777 1.00 55.84 85 GLY A C 1
ATOM 690 O O . GLY A 1 85 ? 19.030 -11.006 5.512 1.00 55.84 85 GLY A O 1
ATOM 691 N N . ASN A 1 86 ? 19.098 -8.778 5.108 1.00 61.53 86 ASN A N 1
ATOM 692 C CA . ASN A 1 86 ? 18.255 -8.759 3.906 1.00 61.53 86 ASN A CA 1
ATOM 693 C C . ASN A 1 86 ? 19.120 -8.546 2.672 1.00 61.53 86 ASN A C 1
ATOM 695 O O . ASN A 1 86 ? 19.731 -7.489 2.544 1.00 61.53 86 ASN A O 1
ATOM 699 N N . ARG A 1 87 ? 19.154 -9.502 1.746 1.00 64.25 87 ARG A N 1
ATOM 700 C CA . ARG A 1 87 ? 19.933 -9.300 0.523 1.00 64.25 87 ARG A CA 1
ATOM 701 C C . ARG A 1 87 ? 19.153 -8.499 -0.506 1.00 64.25 87 ARG A C 1
ATOM 703 O O . ARG A 1 87 ? 18.069 -8.914 -0.906 1.00 64.25 87 ARG A O 1
ATOM 710 N N . ASN A 1 88 ? 19.732 -7.405 -0.988 1.00 76.94 88 ASN A N 1
ATOM 711 C CA . ASN A 1 88 ? 19.184 -6.687 -2.139 1.00 76.94 88 ASN A CA 1
ATOM 712 C C . ASN A 1 88 ? 19.297 -7.566 -3.398 1.00 76.94 88 ASN A C 1
ATOM 714 O O . ASN A 1 88 ? 20.308 -8.249 -3.602 1.00 76.94 88 ASN A O 1
ATOM 718 N N . TYR A 1 89 ? 18.248 -7.599 -4.219 1.00 79.69 89 TYR A N 1
ATOM 719 C CA . TYR A 1 89 ? 18.218 -8.369 -5.461 1.00 79.69 89 TYR A CA 1
ATOM 720 C C . TYR A 1 89 ? 17.492 -7.622 -6.572 1.00 79.69 89 TYR A C 1
ATOM 722 O O . TYR A 1 89 ? 16.609 -6.800 -6.333 1.00 79.69 89 TYR A O 1
ATOM 730 N N . ARG A 1 90 ? 17.845 -7.969 -7.810 1.00 82.06 90 ARG A N 1
ATOM 731 C CA . ARG A 1 90 ? 17.278 -7.356 -9.012 1.00 82.06 90 ARG A CA 1
ATOM 732 C C . ARG A 1 90 ? 15.955 -8.001 -9.400 1.00 82.06 90 ARG A C 1
ATOM 734 O O . ARG A 1 90 ? 15.843 -9.229 -9.444 1.00 82.06 90 ARG A O 1
ATOM 741 N N . LEU A 1 91 ? 14.987 -7.153 -9.732 1.00 86.81 91 LEU A N 1
ATOM 742 C CA . LEU A 1 91 ? 13.780 -7.537 -10.459 1.00 86.81 91 LEU A CA 1
ATOM 743 C C . LEU A 1 91 ? 14.139 -7.727 -11.940 1.00 86.81 91 LEU A C 1
ATOM 745 O O . LEU A 1 91 ? 15.030 -7.050 -12.455 1.00 86.81 91 LEU A O 1
ATOM 749 N N . ALA A 1 92 ? 13.492 -8.683 -12.604 1.00 84.94 92 ALA A N 1
ATOM 750 C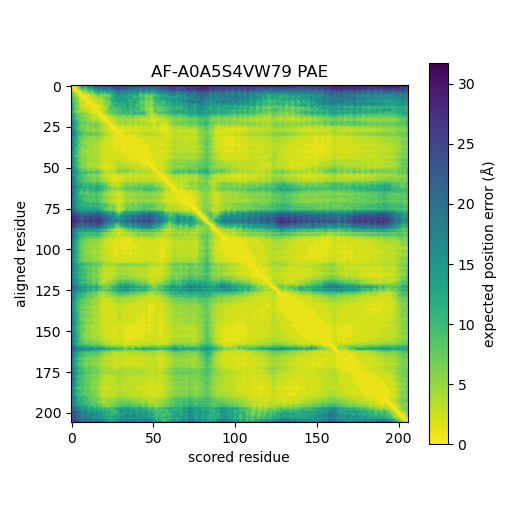 CA . ALA A 1 92 ? 13.847 -9.062 -13.972 1.00 84.94 92 ALA A CA 1
ATOM 751 C C . ALA A 1 92 ? 13.308 -8.103 -15.050 1.00 84.94 92 ALA A C 1
ATOM 753 O O . ALA A 1 92 ? 13.920 -7.987 -16.108 1.00 84.94 92 ALA A O 1
ATOM 754 N N . ASP A 1 93 ? 12.172 -7.460 -14.789 1.00 91.00 93 ASP A N 1
ATOM 755 C CA . ASP A 1 93 ? 11.415 -6.651 -15.747 1.00 91.00 93 ASP A CA 1
ATOM 756 C C . ASP A 1 93 ? 11.548 -5.155 -15.406 1.00 91.00 93 ASP A C 1
ATOM 758 O O . ASP A 1 93 ? 11.321 -4.750 -14.262 1.00 91.00 93 ASP A O 1
ATOM 762 N N . GLU A 1 94 ? 11.943 -4.338 -16.388 1.00 92.12 94 GLU A N 1
ATOM 763 C CA . GLU A 1 94 ? 12.136 -2.894 -16.218 1.00 92.12 94 GLU A CA 1
ATOM 764 C C . GLU A 1 94 ? 10.831 -2.175 -15.854 1.00 92.12 94 GLU A C 1
ATOM 766 O O . GLU A 1 94 ? 10.847 -1.297 -14.991 1.00 92.12 94 GLU A O 1
ATOM 771 N N . ASP A 1 95 ? 9.690 -2.578 -16.411 1.00 95.25 95 ASP A N 1
ATOM 772 C CA . ASP A 1 95 ? 8.393 -1.986 -16.069 1.00 95.25 95 ASP A CA 1
ATOM 773 C C . ASP A 1 95 ? 8.019 -2.305 -14.618 1.00 95.25 95 ASP A C 1
ATOM 775 O O . ASP A 1 95 ? 7.579 -1.434 -13.859 1.00 95.25 95 ASP A O 1
ATOM 779 N N . VAL A 1 96 ? 8.321 -3.524 -14.168 1.00 95.69 96 VAL A N 1
ATOM 780 C CA . VAL A 1 96 ? 8.128 -3.929 -12.768 1.00 95.69 96 VAL A CA 1
ATOM 781 C C . VAL A 1 96 ? 9.047 -3.140 -11.832 1.00 95.69 96 VAL A C 1
ATOM 783 O O . VAL A 1 96 ? 8.607 -2.752 -10.749 1.00 95.69 96 VAL A O 1
ATOM 786 N N . VAL A 1 97 ? 10.286 -2.825 -12.230 1.00 93.81 97 VAL A N 1
ATOM 787 C CA . VAL A 1 97 ? 11.187 -1.943 -11.455 1.00 93.81 97 VAL A CA 1
ATOM 788 C C . VAL A 1 97 ? 10.589 -0.544 -11.284 1.00 93.81 97 VAL A C 1
ATOM 790 O O . VAL A 1 97 ? 10.678 0.051 -10.203 1.00 93.81 97 VAL A O 1
ATOM 793 N N . ARG A 1 98 ? 9.952 -0.013 -12.329 1.00 95.19 98 ARG A N 1
ATOM 794 C CA . ARG A 1 98 ? 9.307 1.308 -12.294 1.00 95.19 98 ARG A CA 1
ATOM 795 C C . ARG A 1 98 ? 8.089 1.300 -11.375 1.00 95.19 98 ARG A C 1
ATOM 797 O O . ARG A 1 98 ? 7.966 2.177 -10.518 1.00 95.19 98 ARG A O 1
ATOM 804 N N . ALA A 1 99 ? 7.250 0.268 -11.472 1.00 96.88 99 ALA A N 1
ATOM 805 C CA . ALA A 1 99 ? 6.120 0.071 -10.567 1.00 96.88 99 ALA A CA 1
ATOM 806 C C . ALA A 1 99 ? 6.585 -0.098 -9.109 1.00 96.88 99 ALA A C 1
ATOM 808 O O . ALA A 1 99 ? 6.062 0.558 -8.208 1.00 96.88 99 ALA A O 1
ATOM 809 N N . TYR A 1 100 ? 7.617 -0.913 -8.873 1.00 95.25 100 TYR A N 1
ATOM 810 C CA . TYR A 1 100 ? 8.246 -1.101 -7.564 1.00 95.25 100 TYR A CA 1
ATOM 811 C C . TYR A 1 100 ? 8.686 0.228 -6.953 1.00 95.25 100 TYR A C 1
ATOM 813 O O . TYR A 1 100 ? 8.328 0.542 -5.815 1.00 95.25 100 TYR A O 1
ATOM 821 N N . THR A 1 101 ? 9.427 1.031 -7.715 1.00 93.56 101 THR A N 1
ATOM 822 C CA . THR A 1 101 ? 9.984 2.301 -7.236 1.00 93.56 101 THR A CA 1
ATOM 823 C C . THR A 1 101 ? 8.871 3.287 -6.888 1.00 93.56 101 THR A C 1
ATOM 825 O O . THR A 1 101 ? 8.879 3.866 -5.796 1.00 93.56 101 THR A O 1
ATOM 828 N N . GLY A 1 102 ? 7.863 3.411 -7.758 1.00 95.75 102 GLY A N 1
ATOM 829 C CA . GLY A 1 102 ? 6.706 4.274 -7.526 1.00 95.75 102 GLY A CA 1
ATOM 830 C C . GLY A 1 102 ? 5.885 3.856 -6.303 1.00 95.75 102 GLY A C 1
ATOM 831 O O . GLY A 1 102 ? 5.603 4.690 -5.437 1.00 95.75 102 GLY A O 1
ATOM 832 N N . LEU A 1 103 ? 5.565 2.562 -6.168 1.00 96.00 103 LEU A N 1
ATOM 833 C CA . LEU A 1 103 ? 4.822 2.038 -5.014 1.00 96.00 103 LEU A CA 1
ATOM 834 C C . LEU A 1 103 ? 5.609 2.183 -3.709 1.00 96.00 103 LEU A C 1
ATOM 836 O O . LEU A 1 103 ? 5.035 2.585 -2.697 1.00 96.00 103 LEU A O 1
ATOM 840 N N . LYS A 1 104 ? 6.922 1.916 -3.717 1.00 93.88 104 LYS A N 1
ATOM 841 C CA . LYS A 1 104 ? 7.784 2.080 -2.535 1.00 93.88 104 LYS A CA 1
ATOM 842 C C . LYS A 1 104 ? 7.814 3.533 -2.074 1.00 93.88 104 LYS A C 1
ATOM 844 O O . LYS A 1 104 ? 7.700 3.803 -0.878 1.00 93.88 104 LYS A O 1
ATOM 849 N N . ARG A 1 105 ? 7.939 4.476 -3.011 1.00 94.19 105 ARG A N 1
ATOM 850 C CA . ARG A 1 105 ? 7.968 5.917 -2.722 1.00 94.19 105 ARG A CA 1
ATOM 851 C C . ARG A 1 105 ? 6.627 6.425 -2.190 1.00 94.19 105 ARG A C 1
ATOM 853 O O . ARG A 1 105 ? 6.614 7.138 -1.187 1.00 94.19 105 ARG A O 1
ATOM 860 N N . TRP A 1 106 ? 5.515 6.014 -2.798 1.00 94.94 106 TRP A N 1
ATOM 861 C CA . TRP A 1 106 ? 4.167 6.302 -2.293 1.00 94.94 106 TRP A CA 1
ATOM 862 C C . TRP A 1 106 ? 3.934 5.740 -0.892 1.00 94.94 106 TRP A C 1
ATOM 864 O O . TRP A 1 106 ? 3.390 6.410 -0.017 1.00 94.94 106 TRP A O 1
ATOM 874 N N . HIS A 1 107 ? 4.367 4.505 -0.657 1.00 92.31 107 HIS A N 1
ATOM 875 C CA . HIS A 1 107 ? 4.213 3.874 0.641 1.00 92.31 107 HIS A CA 1
ATOM 876 C C . HIS A 1 107 ? 5.022 4.611 1.714 1.00 92.31 107 HIS A C 1
ATOM 878 O O . HIS A 1 107 ? 4.475 4.962 2.758 1.00 92.31 107 HIS A O 1
ATOM 884 N N . LYS A 1 108 ? 6.289 4.949 1.435 1.00 91.44 108 LYS A N 1
ATOM 885 C CA . LYS A 1 108 ? 7.144 5.721 2.354 1.00 91.44 108 LYS A CA 1
ATOM 886 C C . LYS A 1 108 ? 6.546 7.075 2.744 1.00 91.44 108 LYS A C 1
ATOM 888 O O . LYS A 1 108 ? 6.709 7.486 3.890 1.00 91.44 108 LYS A O 1
ATOM 893 N N . SER A 1 109 ? 5.851 7.767 1.838 1.00 91.44 109 SER A N 1
ATOM 894 C CA . SER A 1 109 ? 5.311 9.102 2.135 1.00 91.44 109 SER A CA 1
ATOM 895 C C . SER A 1 109 ? 4.156 9.096 3.143 1.00 91.44 109 SER A C 1
ATOM 897 O O . SER A 1 109 ? 3.910 10.125 3.774 1.00 91.44 109 SER A O 1
ATOM 899 N N . HIS A 1 110 ? 3.495 7.952 3.362 1.00 88.88 110 HIS A N 1
ATOM 900 C CA . HIS A 1 110 ? 2.326 7.860 4.247 1.00 88.88 110 HIS A CA 1
ATOM 901 C C . HIS A 1 110 ? 2.318 6.641 5.188 1.00 88.88 110 HIS A C 1
ATOM 903 O O . HIS A 1 110 ? 1.353 6.457 5.933 1.00 88.88 110 HIS A O 1
ATOM 909 N N . LEU A 1 111 ? 3.389 5.839 5.213 1.00 88.62 111 LEU A N 1
ATOM 910 C CA . LEU A 1 111 ? 3.517 4.611 6.010 1.00 88.62 111 LEU A CA 1
ATOM 911 C C . LEU A 1 111 ? 3.101 4.802 7.471 1.00 88.62 111 LEU A C 1
ATOM 913 O O . LEU A 1 111 ? 2.350 3.997 8.002 1.00 88.62 111 LEU A O 1
ATOM 917 N N . ARG A 1 112 ? 3.541 5.891 8.112 1.00 89.06 112 ARG A N 1
ATOM 918 C CA . ARG A 1 112 ? 3.247 6.139 9.532 1.00 89.06 112 ARG A CA 1
ATOM 919 C C . ARG A 1 112 ? 1.751 6.282 9.812 1.00 89.06 112 ARG A C 1
ATOM 921 O O . ARG A 1 112 ? 1.281 5.813 10.843 1.00 89.06 112 ARG A O 1
ATOM 928 N N . LEU A 1 113 ? 1.013 6.944 8.920 1.00 91.19 113 LEU A N 1
ATOM 929 C CA . LEU A 1 113 ? -0.443 7.031 9.035 1.00 91.19 113 LEU A CA 1
ATOM 930 C C . LEU A 1 113 ? -1.061 5.646 8.855 1.00 91.19 113 LEU A C 1
ATOM 932 O O . LEU A 1 113 ? -1.956 5.273 9.606 1.00 91.19 113 LEU A O 1
ATOM 936 N N . TYR A 1 114 ? -0.558 4.887 7.886 1.00 88.25 114 TYR A N 1
ATOM 937 C CA . TYR A 1 114 ? -1.042 3.547 7.611 1.00 88.25 114 TYR A CA 1
ATOM 938 C C . TYR A 1 114 ? -0.852 2.613 8.812 1.00 88.25 114 TYR A C 1
ATOM 940 O O . TYR A 1 114 ? -1.826 2.023 9.274 1.00 88.25 114 TYR A O 1
ATOM 948 N N . ASP A 1 115 ? 0.365 2.534 9.355 1.00 88.44 115 ASP A N 1
ATOM 949 C CA . ASP A 1 115 ? 0.689 1.731 10.537 1.00 88.44 115 ASP A CA 1
ATOM 950 C C . ASP A 1 115 ? -0.179 2.131 11.734 1.00 88.44 115 ASP A C 1
ATOM 952 O O . ASP A 1 115 ? -0.758 1.270 12.393 1.00 88.44 115 ASP A O 1
ATOM 956 N N . LYS A 1 116 ? -0.364 3.436 11.962 1.00 90.75 116 LYS A N 1
ATOM 957 C CA . LYS A 1 116 ? -1.223 3.925 13.042 1.00 90.75 116 LYS A CA 1
ATOM 958 C C . LYS A 1 116 ? -2.694 3.560 12.846 1.00 90.75 116 LYS A C 1
ATOM 960 O O . LYS A 1 116 ? -3.347 3.146 13.793 1.00 90.75 116 LYS A O 1
ATOM 965 N N . ALA A 1 117 ? -3.233 3.696 11.637 1.00 90.12 117 ALA A N 1
ATOM 966 C CA . ALA A 1 117 ? -4.641 3.403 11.371 1.00 90.12 117 ALA A CA 1
ATOM 967 C C . ALA A 1 117 ? -4.991 1.920 11.591 1.00 90.12 117 ALA A C 1
ATOM 969 O O . ALA A 1 117 ? -6.110 1.610 11.992 1.00 90.12 117 ALA A O 1
ATOM 970 N N . ILE A 1 118 ? -4.048 1.008 11.331 1.00 89.75 118 ILE A N 1
ATOM 971 C CA . ILE A 1 118 ? -4.265 -0.435 11.501 1.00 89.75 118 ILE A CA 1
ATOM 972 C C . ILE A 1 118 ? -3.865 -0.959 12.881 1.00 89.75 118 ILE A C 1
ATOM 974 O O . ILE A 1 118 ? -4.373 -2.007 13.278 1.00 89.75 118 ILE A O 1
ATOM 978 N N . ASP A 1 119 ? -2.951 -0.294 13.594 1.00 89.12 119 ASP A N 1
ATOM 979 C CA . ASP A 1 119 ? -2.419 -0.757 14.885 1.00 89.12 119 ASP A CA 1
ATOM 980 C C . ASP A 1 119 ? -3.540 -1.002 15.898 1.00 89.12 119 ASP A C 1
ATOM 982 O O . ASP A 1 119 ? -3.608 -2.083 16.478 1.00 89.12 119 ASP A O 1
ATOM 986 N N . ALA A 1 120 ? -4.489 -0.069 16.006 1.00 84.19 120 ALA A N 1
ATOM 987 C CA . ALA A 1 120 ? -5.631 -0.192 16.909 1.00 84.19 120 ALA A CA 1
ATOM 988 C C . ALA A 1 120 ? -6.443 -1.488 16.704 1.00 84.19 120 ALA A C 1
ATOM 990 O O . ALA A 1 120 ? -6.944 -2.051 17.670 1.00 84.19 120 ALA A O 1
ATOM 991 N N . ILE A 1 121 ? -6.535 -1.987 15.465 1.00 85.12 121 ILE A N 1
ATOM 992 C CA . ILE A 1 121 ? -7.338 -3.172 15.110 1.00 85.12 121 ILE A CA 1
ATOM 993 C C . ILE A 1 121 ? -6.492 -4.453 15.058 1.00 85.12 121 ILE A C 1
ATOM 995 O O . ILE A 1 121 ? -7.006 -5.556 15.228 1.00 85.12 121 ILE A O 1
ATOM 999 N N . SER A 1 122 ? -5.200 -4.327 14.747 1.00 82.38 122 SER A N 1
ATOM 1000 C CA . SER A 1 122 ? -4.295 -5.466 14.534 1.00 82.38 122 SER A CA 1
ATOM 1001 C C . SER A 1 122 ? -3.526 -5.876 15.790 1.00 82.38 122 SER A C 1
ATOM 1003 O O . SER A 1 122 ? -3.106 -7.030 15.898 1.00 82.38 122 SER A O 1
ATOM 1005 N N . ALA A 1 123 ? -3.360 -4.966 16.750 1.00 78.25 123 ALA A N 1
ATOM 1006 C CA . ALA A 1 123 ? -2.832 -5.261 18.073 1.00 78.25 123 ALA A CA 1
ATOM 1007 C C . ALA A 1 123 ? -3.973 -5.638 19.041 1.00 78.25 123 ALA A C 1
ATOM 1009 O O . ALA A 1 123 ? -5.115 -5.224 18.842 1.00 78.25 123 ALA A O 1
ATOM 1010 N N . PRO A 1 124 ? -3.697 -6.401 20.117 1.00 65.69 124 PRO A N 1
ATOM 1011 C CA . PRO A 1 124 ? -4.694 -6.752 21.129 1.00 65.69 124 PRO A CA 1
ATOM 1012 C C . PRO A 1 124 ? -5.009 -5.539 22.025 1.00 65.69 124 PRO A C 1
ATOM 1014 O O . PRO A 1 124 ? -4.620 -5.495 23.193 1.00 65.69 124 PRO A O 1
ATOM 1017 N N . LYS A 1 125 ? -5.666 -4.521 21.465 1.00 78.00 125 LYS A N 1
ATOM 1018 C CA . LYS A 1 125 ? -6.162 -3.346 22.188 1.00 78.00 125 LYS A CA 1
ATOM 1019 C C . LYS A 1 125 ? -7.598 -3.625 22.651 1.00 78.00 125 LYS A C 1
ATOM 1021 O O . LYS A 1 125 ? -8.354 -4.311 21.967 1.00 78.00 125 LYS A O 1
ATOM 1026 N N . ALA A 1 126 ? -7.959 -3.126 23.831 1.00 80.75 126 ALA A N 1
ATOM 1027 C CA . ALA A 1 126 ? -9.339 -3.170 24.303 1.00 80.75 126 ALA A CA 1
ATOM 1028 C C . ALA A 1 126 ? -10.109 -2.052 23.593 1.00 80.75 126 ALA A C 1
ATOM 1030 O O . ALA A 1 126 ? -9.958 -0.892 23.961 1.00 80.75 126 ALA A O 1
ATOM 1031 N N . LEU A 1 127 ? -10.837 -2.417 22.540 1.00 84.50 127 LEU A N 1
ATOM 1032 C CA . LEU A 1 127 ? -11.712 -1.528 21.786 1.00 84.50 127 LEU A CA 1
ATOM 1033 C C . LEU A 1 127 ? -13.160 -1.971 21.976 1.00 84.50 127 LEU A C 1
ATOM 1035 O O . LEU A 1 127 ? -13.442 -3.173 21.949 1.00 84.50 127 LEU A O 1
ATOM 1039 N N . GLU A 1 128 ? -14.057 -1.005 22.114 1.00 87.56 128 GLU A N 1
ATOM 1040 C CA . GLU A 1 128 ? -15.498 -1.225 22.005 1.00 87.56 128 GLU A CA 1
ATOM 1041 C C . GLU A 1 128 ? -15.900 -1.459 20.535 1.00 87.56 128 GLU A C 1
ATOM 1043 O O . GLU A 1 128 ? -15.163 -1.129 19.595 1.00 87.56 128 GLU A O 1
ATOM 1048 N N . ASP A 1 129 ? -17.087 -2.026 20.310 1.00 86.50 129 ASP A N 1
ATOM 1049 C CA . ASP A 1 129 ? -17.564 -2.381 18.965 1.00 86.50 129 ASP A CA 1
ATOM 1050 C C . ASP A 1 129 ? -17.642 -1.156 18.033 1.00 86.50 129 ASP A C 1
ATOM 1052 O O . ASP A 1 129 ? -17.256 -1.235 16.861 1.00 86.50 129 ASP A O 1
ATOM 1056 N N . GLU A 1 130 ? -18.098 -0.005 18.536 1.00 89.12 130 GLU A N 1
ATOM 1057 C CA . GLU A 1 130 ? -18.164 1.242 17.766 1.00 89.12 130 GLU A CA 1
ATOM 1058 C C . GLU A 1 130 ? -16.775 1.748 17.357 1.00 89.12 130 GLU A C 1
ATOM 1060 O O . GLU A 1 130 ? -16.590 2.220 16.232 1.00 89.12 130 GLU A O 1
ATOM 1065 N N . GLU A 1 131 ? -15.787 1.607 18.239 1.00 90.88 131 GLU A N 1
ATOM 1066 C CA . GLU A 1 131 ? -14.409 2.034 17.994 1.00 90.88 131 GLU A CA 1
ATOM 1067 C C . GLU A 1 131 ? -13.745 1.123 16.954 1.00 90.88 131 GLU A C 1
ATOM 1069 O O . GLU A 1 131 ? -13.090 1.602 16.025 1.00 90.88 131 GLU A O 1
ATOM 1074 N N . LEU A 1 132 ? -13.981 -0.193 17.037 1.00 88.75 132 LEU A N 1
ATOM 1075 C CA . LEU A 1 132 ? -13.552 -1.155 16.017 1.00 88.75 132 LEU A CA 1
ATOM 1076 C C . LEU A 1 132 ? -14.107 -0.799 14.635 1.00 88.75 132 LEU A C 1
ATOM 1078 O O . LEU A 1 132 ? -13.370 -0.839 13.646 1.00 88.75 132 LEU A O 1
ATOM 1082 N N . VAL A 1 133 ? -15.392 -0.442 14.555 1.00 90.81 133 VAL A N 1
ATOM 1083 C CA . VAL A 1 133 ? -16.035 -0.013 13.303 1.00 90.81 133 VAL A CA 1
ATOM 1084 C C . VAL A 1 133 ? -15.410 1.279 12.774 1.00 90.81 133 VAL A C 1
ATOM 1086 O O . VAL A 1 133 ? -15.149 1.377 11.571 1.00 90.81 133 VAL A O 1
ATOM 1089 N N . GLU A 1 134 ? -15.136 2.258 13.639 1.00 93.88 134 GLU A N 1
ATOM 1090 C CA . GLU A 1 134 ? -14.510 3.525 13.248 1.00 93.88 134 GLU A CA 1
ATOM 1091 C C . GLU A 1 134 ? -13.098 3.314 12.686 1.00 93.88 134 GLU A C 1
ATOM 1093 O O . GLU A 1 134 ? -12.803 3.748 11.565 1.00 93.88 134 GLU A O 1
ATOM 1098 N N . PHE A 1 135 ? -12.238 2.594 13.410 1.00 93.56 135 PHE A N 1
ATOM 1099 C CA . PHE A 1 135 ? -10.885 2.295 12.943 1.00 93.56 135 PHE A CA 1
ATOM 1100 C C . PHE A 1 135 ? -10.903 1.483 11.649 1.00 93.56 135 PHE A C 1
ATOM 1102 O O . PHE A 1 135 ? -10.148 1.776 10.716 1.00 93.56 135 PHE A O 1
ATOM 1109 N N . HIS A 1 136 ? -11.795 0.495 11.541 1.00 92.81 136 HIS A N 1
ATOM 1110 C CA . HIS A 1 136 ? -11.937 -0.299 10.322 1.00 92.81 136 HIS A CA 1
ATOM 1111 C C . HIS A 1 136 ? -12.355 0.549 9.120 1.00 92.81 136 HIS A C 1
ATOM 1113 O O . HIS A 1 136 ? -11.806 0.386 8.023 1.00 92.81 136 HIS A O 1
ATOM 1119 N N . ALA A 1 137 ? -13.275 1.495 9.318 1.00 93.75 137 ALA A N 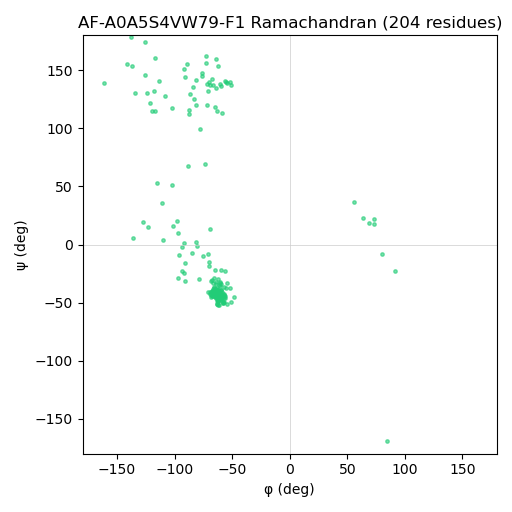1
ATOM 1120 C CA . ALA A 1 137 ? -13.690 2.427 8.279 1.00 93.75 137 ALA A CA 1
ATOM 1121 C C . ALA A 1 137 ? -12.526 3.322 7.823 1.00 93.75 137 ALA A C 1
ATOM 1123 O O . ALA A 1 137 ? -12.317 3.467 6.615 1.00 93.75 137 ALA A O 1
ATOM 1124 N N . LEU A 1 138 ? -11.733 3.854 8.761 1.00 95.50 138 LEU A N 1
ATOM 1125 C CA . LEU A 1 138 ? -10.544 4.667 8.470 1.00 95.50 138 LEU A CA 1
ATOM 1126 C C . LEU A 1 138 ? -9.483 3.873 7.695 1.00 95.50 138 LEU A C 1
ATOM 1128 O O . LEU A 1 138 ? -8.993 4.340 6.664 1.00 95.50 138 LEU A O 1
ATOM 1132 N N . ALA A 1 139 ? -9.171 2.650 8.133 1.00 94.06 139 ALA A N 1
ATOM 1133 C CA . ALA A 1 139 ? -8.225 1.768 7.451 1.00 94.06 139 ALA A CA 1
ATOM 1134 C C . ALA A 1 139 ? -8.703 1.401 6.034 1.00 94.06 139 ALA A C 1
ATOM 1136 O O . ALA A 1 139 ? -7.921 1.410 5.080 1.00 94.06 139 ALA A O 1
ATOM 1137 N N . THR A 1 140 ? -10.002 1.132 5.871 1.00 93.56 140 THR A N 1
ATOM 1138 C CA . THR A 1 140 ? -10.606 0.822 4.567 1.00 93.56 140 THR A CA 1
ATOM 1139 C C . THR A 1 140 ? -10.584 2.036 3.630 1.00 93.56 140 THR A C 1
ATOM 1141 O O . THR A 1 140 ? -10.331 1.890 2.433 1.00 93.56 140 THR A O 1
ATOM 1144 N N . GLU A 1 141 ? -10.845 3.243 4.138 1.00 95.38 141 GLU A N 1
ATOM 1145 C CA . GLU A 1 141 ? -10.765 4.488 3.361 1.00 95.38 141 GLU A CA 1
ATOM 1146 C C . GLU A 1 141 ? -9.340 4.742 2.861 1.00 95.38 141 GLU A C 1
ATOM 1148 O O . GLU A 1 141 ? -9.134 4.953 1.664 1.00 95.38 141 GLU A O 1
ATOM 1153 N N . LEU A 1 142 ? -8.350 4.613 3.747 1.00 94.19 142 LEU A N 1
ATOM 1154 C CA . LEU A 1 142 ? -6.936 4.725 3.398 1.00 94.19 142 LEU A CA 1
ATOM 1155 C C . LEU A 1 142 ? -6.538 3.698 2.328 1.00 94.19 142 LEU A C 1
ATOM 1157 O O . LEU A 1 142 ? -5.923 4.039 1.317 1.00 94.19 142 LEU A O 1
ATOM 1161 N N . ARG A 1 143 ? -6.972 2.444 2.499 1.00 93.88 143 ARG A N 1
ATOM 1162 C CA . ARG A 1 143 ? -6.717 1.355 1.549 1.00 93.88 143 ARG A CA 1
ATOM 1163 C C . ARG A 1 143 ? -7.285 1.637 0.158 1.00 93.88 143 ARG A C 1
ATOM 1165 O O . ARG A 1 143 ? -6.627 1.318 -0.830 1.00 93.88 143 ARG A O 1
ATOM 1172 N N . ARG A 1 144 ? -8.478 2.232 0.056 1.00 95.38 144 ARG A N 1
ATOM 1173 C CA . ARG A 1 144 ? -9.071 2.624 -1.238 1.00 95.38 144 ARG A CA 1
ATOM 1174 C C . ARG A 1 144 ? -8.223 3.663 -1.961 1.00 95.38 144 ARG A C 1
ATOM 1176 O O . ARG A 1 144 ? -8.081 3.576 -3.176 1.00 95.38 144 ARG A O 1
ATOM 1183 N N . HIS A 1 145 ? -7.669 4.632 -1.236 1.00 94.50 145 HIS A N 1
ATOM 1184 C CA . HIS A 1 145 ? -6.808 5.651 -1.834 1.00 94.50 145 HIS A CA 1
ATOM 1185 C C . HIS A 1 145 ? -5.498 5.069 -2.350 1.00 94.50 145 HIS A C 1
ATOM 1187 O O . HIS A 1 145 ? -5.123 5.350 -3.486 1.00 94.50 145 HIS A O 1
ATOM 1193 N N . ASP A 1 146 ? -4.871 4.192 -1.573 1.00 94.44 146 ASP A N 1
ATOM 1194 C CA . ASP A 1 146 ? -3.670 3.492 -2.015 1.00 94.44 146 ASP A CA 1
ATOM 1195 C C . ASP A 1 146 ? -3.938 2.636 -3.268 1.00 94.44 146 ASP A C 1
ATOM 1197 O O . ASP A 1 146 ? -3.165 2.668 -4.220 1.00 94.44 146 ASP A O 1
ATOM 1201 N N . LEU A 1 147 ? -5.053 1.900 -3.321 1.00 96.31 147 LEU A N 1
ATOM 1202 C CA . LEU A 1 147 ? -5.389 1.078 -4.493 1.00 96.31 147 LEU A CA 1
ATOM 1203 C C . LEU A 1 147 ? -5.738 1.908 -5.734 1.00 96.31 147 LEU A C 1
ATOM 1205 O O . LEU A 1 147 ? -5.452 1.478 -6.849 1.00 96.31 147 LEU A O 1
ATOM 1209 N N . ALA A 1 148 ? -6.320 3.096 -5.559 1.00 96.94 148 ALA A N 1
ATOM 1210 C CA . ALA A 1 148 ? -6.548 4.024 -6.665 1.00 96.94 148 ALA A CA 1
ATOM 1211 C C . ALA A 1 148 ? -5.225 4.565 -7.228 1.00 96.94 148 ALA A C 1
ATOM 1213 O O . ALA A 1 148 ? -5.068 4.660 -8.443 1.00 96.94 148 ALA A O 1
ATOM 1214 N N . PHE A 1 149 ? -4.260 4.875 -6.358 1.00 97.31 149 PHE A N 1
ATOM 1215 C CA . PHE A 1 149 ? -2.917 5.248 -6.794 1.00 97.31 149 PHE A CA 1
ATOM 1216 C C . PHE A 1 149 ? -2.196 4.086 -7.488 1.00 97.31 149 PHE A C 1
ATOM 1218 O O . PHE A 1 149 ? -1.570 4.297 -8.523 1.00 97.31 149 PHE A O 1
ATOM 1225 N N . MET A 1 150 ? -2.306 2.865 -6.955 1.00 97.75 150 MET A N 1
ATOM 1226 C CA . MET A 1 150 ? -1.717 1.680 -7.582 1.00 97.75 150 MET A CA 1
ATOM 1227 C C . MET A 1 150 ? -2.227 1.494 -9.011 1.00 97.75 150 MET A C 1
ATOM 1229 O O . MET A 1 150 ? -1.412 1.287 -9.898 1.00 97.75 150 MET A O 1
ATOM 1233 N N . GLU A 1 151 ? -3.537 1.613 -9.244 1.00 98.25 151 GLU A N 1
ATOM 1234 C CA . GLU A 1 151 ? -4.102 1.510 -10.598 1.00 98.25 151 GLU A CA 1
ATOM 1235 C C . GLU A 1 151 ? -3.496 2.555 -11.538 1.00 98.25 151 GLU A C 1
ATOM 1237 O O . GLU A 1 151 ? -2.976 2.210 -12.594 1.00 98.25 151 GLU A O 1
ATOM 1242 N N . LEU A 1 152 ? -3.486 3.821 -11.107 1.00 98.00 152 LEU A N 1
ATOM 1243 C CA . LEU A 1 152 ? -2.933 4.931 -11.882 1.00 98.00 152 LEU A CA 1
ATOM 1244 C C . LEU A 1 152 ? -1.459 4.705 -12.246 1.00 98.00 152 LEU A C 1
ATOM 1246 O O . LEU A 1 152 ? -1.039 4.993 -13.365 1.00 98.00 152 LEU A O 1
ATOM 1250 N N . LEU A 1 153 ? -0.667 4.207 -11.296 1.00 98.12 153 LEU A N 1
ATOM 1251 C CA . LEU A 1 153 ? 0.744 3.919 -11.516 1.00 98.12 153 LEU A CA 1
ATOM 1252 C C . LEU A 1 153 ? 0.935 2.766 -12.505 1.00 98.12 153 LEU A C 1
ATOM 1254 O O . LEU A 1 153 ? 1.783 2.868 -13.388 1.00 98.12 153 LEU A O 1
ATOM 1258 N N . LEU A 1 154 ? 0.166 1.681 -12.365 1.00 97.94 154 LEU A N 1
ATOM 1259 C CA . LEU A 1 154 ? 0.249 0.543 -13.282 1.00 97.94 154 LEU A CA 1
ATOM 1260 C C . LEU A 1 154 ? -0.169 0.948 -14.702 1.00 97.94 154 LEU A C 1
ATOM 1262 O O . LEU A 1 154 ? 0.506 0.562 -15.653 1.00 97.94 154 LEU A O 1
ATOM 1266 N N . ASP A 1 155 ? -1.201 1.785 -14.847 1.00 97.88 155 ASP A N 1
ATOM 1267 C CA . ASP A 1 155 ? -1.616 2.349 -16.140 1.00 97.88 155 ASP A CA 1
ATOM 1268 C C . ASP A 1 155 ? -0.491 3.172 -16.784 1.00 97.88 155 ASP A C 1
ATOM 1270 O O . ASP A 1 155 ? -0.183 3.007 -17.967 1.00 97.88 155 ASP A O 1
ATOM 1274 N N . ALA A 1 156 ? 0.157 4.046 -16.010 1.00 97.38 156 ALA A N 1
ATOM 1275 C CA . ALA A 1 156 ? 1.256 4.876 -16.500 1.00 97.38 156 ALA A CA 1
ATOM 1276 C C . ALA A 1 156 ? 2.465 4.040 -16.945 1.00 97.38 156 ALA A C 1
ATOM 1278 O O . ALA A 1 156 ? 3.031 4.288 -18.009 1.00 97.38 156 ALA A O 1
ATOM 1279 N N . VAL A 1 157 ? 2.833 3.019 -16.168 1.00 96.88 157 VAL A N 1
ATOM 1280 C CA . VAL A 1 157 ? 3.924 2.103 -16.523 1.00 96.88 157 VAL A CA 1
ATOM 1281 C C . VAL A 1 157 ? 3.599 1.342 -17.813 1.00 96.88 157 VAL A C 1
ATOM 1283 O O . VAL A 1 157 ? 4.385 1.400 -18.754 1.00 96.88 157 VAL A O 1
ATOM 1286 N N . GLU A 1 158 ? 2.431 0.699 -17.903 1.00 95.31 158 GLU A N 1
ATOM 1287 C CA . GLU A 1 158 ? 2.047 -0.118 -19.069 1.00 95.31 158 GLU A CA 1
ATOM 1288 C C . GLU A 1 158 ? 1.834 0.705 -20.345 1.00 95.31 158 GLU A C 1
ATOM 1290 O O . GLU A 1 158 ? 2.072 0.220 -21.451 1.00 95.31 158 GLU A O 1
ATOM 1295 N N . SER A 1 159 ? 1.396 1.960 -20.214 1.00 94.94 159 SER A N 1
ATOM 1296 C CA . SER A 1 159 ? 1.279 2.879 -21.353 1.00 94.94 159 SER A CA 1
ATOM 1297 C C . SER A 1 159 ? 2.630 3.355 -21.900 1.00 94.94 159 SER A C 1
ATOM 1299 O O . SER A 1 159 ? 2.669 3.993 -22.954 1.00 94.94 159 SER A O 1
ATOM 1301 N N . GLY A 1 160 ? 3.733 3.040 -21.215 1.00 91.00 160 GLY A N 1
ATOM 1302 C CA . GLY A 1 160 ? 5.069 3.483 -21.590 1.00 91.00 160 GLY A CA 1
ATOM 1303 C C . GLY A 1 160 ? 5.320 4.963 -21.304 1.00 91.00 160 GLY A C 1
ATOM 1304 O O . GLY A 1 160 ? 6.217 5.534 -21.924 1.00 91.00 160 GLY A O 1
ATOM 1305 N N . ASP A 1 161 ? 4.563 5.590 -20.388 1.00 85.62 161 ASP A N 1
ATOM 1306 C CA . ASP A 1 161 ? 4.847 6.956 -19.921 1.00 85.62 161 ASP A CA 1
ATOM 1307 C C . ASP A 1 161 ? 6.317 7.030 -19.503 1.00 85.62 161 ASP A C 1
ATOM 1309 O O . ASP A 1 161 ? 6.812 6.095 -18.887 1.00 85.62 161 ASP A O 1
ATOM 1313 N N . HIS A 1 162 ? 7.040 8.091 -19.843 1.00 79.19 162 HIS A N 1
ATOM 1314 C CA . HIS A 1 162 ? 8.458 8.221 -19.517 1.00 79.19 162 HIS A CA 1
ATOM 1315 C C . HIS A 1 162 ? 8.704 8.916 -18.169 1.00 79.19 162 HIS A C 1
ATOM 1317 O O . HIS A 1 162 ? 9.798 8.767 -17.627 1.00 79.19 162 HIS A O 1
ATOM 1323 N N . ASP A 1 163 ? 7.709 9.602 -17.591 1.00 92.06 163 ASP A N 1
ATOM 1324 C CA . ASP A 1 163 ? 7.849 10.374 -16.343 1.00 92.06 163 ASP A CA 1
ATOM 1325 C C . ASP A 1 163 ? 7.008 9.811 -15.182 1.00 92.06 163 ASP A C 1
ATOM 1327 O O . ASP A 1 163 ? 6.235 10.499 -14.512 1.00 92.06 163 ASP A O 1
ATOM 1331 N N . VAL A 1 164 ? 7.180 8.514 -14.914 1.00 93.12 164 VAL A N 1
ATOM 1332 C CA . VAL A 1 164 ? 6.542 7.849 -13.762 1.00 93.12 164 VAL A CA 1
ATOM 1333 C C . VAL A 1 164 ? 6.977 8.471 -12.429 1.00 93.12 164 VAL A C 1
ATOM 1335 O O . VAL A 1 164 ? 6.172 8.558 -11.503 1.00 93.12 164 VAL A O 1
ATOM 1338 N N . ASP A 1 165 ? 8.213 8.958 -12.318 1.00 91.94 165 ASP A N 1
ATOM 1339 C CA . ASP A 1 165 ? 8.682 9.612 -11.094 1.00 91.94 165 ASP A CA 1
ATOM 1340 C C . ASP A 1 165 ? 7.973 10.952 -10.850 1.00 91.94 165 ASP A C 1
ATOM 1342 O O . ASP A 1 165 ? 7.525 11.210 -9.726 1.00 91.94 165 ASP A O 1
ATOM 1346 N N . GLY A 1 166 ? 7.804 11.772 -11.893 1.00 94.75 166 GLY A N 1
ATOM 1347 C CA . GLY A 1 166 ? 7.034 13.012 -11.833 1.00 94.75 166 GLY A CA 1
ATOM 1348 C C . GLY A 1 166 ? 5.562 12.769 -11.506 1.00 94.75 166 GLY A C 1
ATOM 1349 O O . GLY A 1 166 ? 4.989 13.495 -10.688 1.00 94.75 166 GLY A O 1
ATOM 1350 N N . LEU A 1 167 ? 4.961 11.704 -12.051 1.00 96.25 167 LEU A N 1
ATOM 1351 C CA . LEU A 1 167 ? 3.613 11.263 -11.676 1.00 96.25 167 LEU A CA 1
ATOM 1352 C C . LEU A 1 167 ? 3.524 10.966 -10.174 1.00 96.25 167 LEU A C 1
ATOM 1354 O O . LEU A 1 167 ? 2.620 11.469 -9.504 1.00 96.25 167 LEU A O 1
ATOM 1358 N N . VAL A 1 168 ? 4.450 10.169 -9.632 1.00 96.38 168 VAL A N 1
ATOM 1359 C CA . VAL A 1 168 ? 4.462 9.809 -8.204 1.00 96.38 168 VAL A CA 1
ATOM 1360 C C . VAL A 1 168 ? 4.576 11.067 -7.342 1.00 96.38 168 VAL A C 1
ATOM 1362 O O . VAL A 1 168 ? 3.806 11.230 -6.394 1.00 96.38 168 VAL A O 1
ATOM 1365 N N . ASP A 1 169 ? 5.476 11.986 -7.689 1.00 95.69 169 ASP A N 1
ATOM 1366 C CA . ASP A 1 169 ? 5.657 13.244 -6.959 1.00 95.69 169 ASP A CA 1
ATOM 1367 C C . ASP A 1 169 ? 4.419 14.136 -6.991 1.00 95.69 169 ASP A C 1
ATOM 1369 O O . ASP A 1 169 ? 3.986 14.647 -5.949 1.00 95.69 169 ASP A O 1
ATOM 1373 N N . ALA A 1 170 ? 3.799 14.274 -8.161 1.00 96.69 170 ALA A N 1
ATOM 1374 C CA . ALA A 1 170 ? 2.556 15.013 -8.315 1.00 96.69 170 ALA A CA 1
ATOM 1375 C C . ALA A 1 170 ? 1.428 14.393 -7.481 1.00 96.69 170 ALA A C 1
ATOM 1377 O O . ALA A 1 170 ? 0.680 15.119 -6.821 1.00 96.69 170 ALA A O 1
ATOM 1378 N N . GLN A 1 171 ? 1.321 13.062 -7.452 1.00 97.19 171 GLN A N 1
ATOM 1379 C CA . GLN A 1 171 ? 0.303 12.368 -6.664 1.00 97.19 171 GLN A CA 1
ATOM 1380 C C . GLN A 1 171 ? 0.548 12.499 -5.159 1.00 97.19 171 GLN A C 1
ATOM 1382 O O . GLN A 1 171 ? -0.403 12.750 -4.416 1.00 97.19 171 GLN A O 1
ATOM 1387 N N . VAL A 1 172 ? 1.793 12.397 -4.689 1.00 95.31 172 VAL A N 1
ATOM 1388 C CA . VAL A 1 172 ? 2.128 12.615 -3.271 1.00 95.31 172 VAL A CA 1
ATOM 1389 C C . VAL A 1 172 ? 1.792 14.049 -2.855 1.00 95.31 172 VAL A C 1
ATOM 1391 O O . VAL A 1 172 ? 1.122 14.263 -1.842 1.00 95.31 172 VAL A O 1
ATOM 1394 N N . ALA A 1 173 ? 2.189 15.042 -3.652 1.00 95.06 173 ALA A N 1
ATOM 1395 C CA . ALA A 1 173 ? 1.890 16.443 -3.369 1.00 95.06 173 ALA A CA 1
ATOM 1396 C C . ALA A 1 173 ? 0.378 16.729 -3.406 1.00 95.06 173 ALA A C 1
ATOM 1398 O O . ALA A 1 173 ? -0.160 17.350 -2.486 1.00 95.06 173 ALA A O 1
ATOM 1399 N N . GLY A 1 174 ? -0.315 16.236 -4.435 1.00 95.69 174 GLY A N 1
ATOM 1400 C CA . GLY A 1 174 ? -1.747 16.448 -4.647 1.00 95.69 174 GLY A CA 1
ATOM 1401 C C . GLY A 1 174 ? -2.632 15.803 -3.581 1.00 95.69 174 GLY A C 1
ATOM 1402 O O . GLY A 1 174 ? -3.700 16.326 -3.269 1.00 95.69 174 GLY A O 1
ATOM 1403 N N . ASN A 1 175 ? -2.182 14.708 -2.962 1.00 94.94 175 ASN A N 1
ATOM 1404 C CA . ASN A 1 175 ? -2.935 14.019 -1.912 1.00 94.94 175 ASN A CA 1
ATOM 1405 C C . ASN A 1 175 ? -2.565 14.465 -0.488 1.00 94.94 175 ASN A C 1
ATOM 1407 O O . ASN A 1 175 ? -3.224 14.047 0.465 1.00 94.94 175 ASN A O 1
ATOM 1411 N N . LYS A 1 176 ? -1.592 15.369 -0.317 1.00 92.69 176 LYS A N 1
ATOM 1412 C CA . LYS A 1 176 ? -1.101 15.805 1.001 1.00 92.69 176 LYS A CA 1
ATOM 1413 C C . LYS A 1 176 ? -2.213 16.235 1.962 1.00 92.69 176 LYS A C 1
ATOM 1415 O O . LYS A 1 176 ? -2.257 15.758 3.091 1.00 92.69 176 LYS A O 1
ATOM 1420 N N . ILE A 1 177 ? -3.125 17.104 1.518 1.00 94.19 177 ILE A N 1
ATOM 1421 C CA . ILE A 1 177 ? -4.225 17.609 2.361 1.00 94.19 177 ILE A CA 1
ATOM 1422 C C . ILE A 1 177 ? -5.136 16.459 2.802 1.00 94.19 177 ILE A C 1
ATOM 1424 O O . ILE A 1 177 ? -5.495 16.365 3.970 1.00 94.19 177 ILE A O 1
ATOM 1428 N N . LYS A 1 178 ? -5.462 15.544 1.886 1.00 94.56 178 LYS A N 1
ATOM 1429 C CA . LYS A 1 178 ? -6.310 14.386 2.176 1.00 94.56 178 LYS A CA 1
ATOM 1430 C C . LYS A 1 178 ? -5.678 13.472 3.228 1.00 94.56 178 LYS A C 1
ATOM 1432 O O . LYS A 1 178 ? -6.351 13.112 4.191 1.00 94.56 178 LYS A O 1
ATOM 1437 N N . TYR A 1 179 ? -4.396 13.132 3.084 1.00 93.69 179 TYR A N 1
ATOM 1438 C CA . TYR A 1 179 ? -3.696 12.304 4.072 1.00 93.69 179 TYR A CA 1
ATOM 1439 C C . TYR A 1 179 ? -3.541 13.025 5.417 1.00 93.69 179 TYR A C 1
ATOM 1441 O O . TYR A 1 179 ? -3.652 12.389 6.459 1.00 93.69 179 TYR A O 1
ATOM 1449 N N . GLN A 1 180 ? -3.379 14.351 5.429 1.00 94.06 180 GLN A N 1
ATOM 1450 C CA . GLN A 1 180 ? -3.414 15.134 6.669 1.00 94.06 180 GLN A CA 1
ATOM 1451 C C . GLN A 1 180 ? -4.787 15.073 7.349 1.00 94.06 180 GLN A C 1
ATOM 1453 O O . GLN A 1 180 ? -4.858 14.843 8.552 1.00 94.06 180 GLN A O 1
ATOM 1458 N N . THR A 1 181 ? -5.880 15.208 6.594 1.00 96.12 181 THR A N 1
ATOM 1459 C CA . THR A 1 181 ? -7.242 15.061 7.130 1.00 96.12 181 THR A CA 1
ATOM 1460 C C . THR A 1 181 ? -7.482 13.661 7.695 1.00 96.12 181 THR A C 1
ATOM 1462 O O . THR A 1 181 ? -8.049 13.528 8.779 1.00 96.12 181 THR A O 1
ATOM 1465 N N . LEU A 1 182 ? -7.030 12.615 6.998 1.00 95.81 182 LEU A N 1
ATOM 1466 C CA . LEU A 1 182 ? -7.097 11.239 7.494 1.00 95.81 182 LEU A CA 1
ATOM 1467 C C . LEU A 1 182 ? -6.282 11.060 8.775 1.00 95.81 182 LEU A C 1
ATOM 1469 O O . LEU A 1 182 ? -6.781 10.461 9.722 1.00 95.81 182 LEU A O 1
ATOM 1473 N N . ALA A 1 183 ? -5.078 11.631 8.843 1.00 95.38 183 ALA A N 1
ATOM 1474 C CA . ALA A 1 183 ? -4.256 11.589 10.047 1.00 95.38 183 ALA A CA 1
ATOM 1475 C C . ALA A 1 183 ? -4.953 12.246 11.240 1.00 95.38 183 ALA A C 1
ATOM 1477 O O . ALA A 1 183 ? -5.033 11.635 12.299 1.00 95.38 183 ALA A O 1
ATOM 1478 N N . THR A 1 184 ? -5.553 13.425 11.055 1.00 96.38 184 THR A N 1
ATOM 1479 C CA . THR A 1 184 ? -6.329 14.085 12.114 1.00 96.38 184 THR A CA 1
ATOM 1480 C C . THR A 1 184 ? -7.510 13.235 12.586 1.00 96.38 184 THR A C 1
ATOM 1482 O O . THR A 1 184 ? -7.784 13.184 13.782 1.00 96.38 184 THR A O 1
ATOM 1485 N N . ARG A 1 185 ? -8.201 12.541 11.675 1.00 97.50 185 ARG A N 1
ATOM 1486 C CA . ARG A 1 185 ? -9.308 11.639 12.037 1.00 97.50 185 ARG A CA 1
ATOM 1487 C C . ARG A 1 185 ? -8.824 10.412 12.808 1.00 97.50 185 ARG A C 1
ATOM 1489 O O . ARG A 1 185 ? -9.453 10.038 13.787 1.00 97.50 185 ARG A O 1
ATOM 1496 N N . VAL A 1 186 ? -7.694 9.827 12.413 1.00 96.12 186 VAL A N 1
ATOM 1497 C CA . VAL A 1 186 ? -7.065 8.722 13.155 1.00 96.12 186 VAL A CA 1
ATOM 1498 C C . VAL A 1 186 ? -6.617 9.188 14.541 1.00 96.12 186 VAL A C 1
ATOM 1500 O O . VAL A 1 186 ? -6.859 8.496 15.523 1.00 96.12 186 VAL A O 1
ATOM 1503 N N . ASP A 1 187 ? -6.013 10.371 14.654 1.00 95.12 187 ASP A N 1
ATOM 1504 C CA . ASP A 1 187 ? -5.624 10.950 15.945 1.00 95.12 187 ASP A CA 1
ATOM 1505 C C . ASP A 1 187 ? -6.835 11.170 16.859 1.00 95.12 187 ASP A C 1
ATOM 1507 O O . ASP A 1 187 ? -6.772 10.859 18.048 1.00 95.12 187 ASP A O 1
ATOM 1511 N N . HIS A 1 188 ? -7.943 11.660 16.297 1.00 95.75 188 HIS A N 1
ATOM 1512 C CA . HIS A 1 188 ? -9.201 11.817 17.017 1.00 95.75 188 HIS A CA 1
ATOM 1513 C C . HIS A 1 188 ? -9.749 10.470 17.502 1.00 95.75 188 HIS A C 1
ATOM 1515 O O . HIS A 1 188 ? -10.059 10.354 18.681 1.00 95.75 188 HIS A O 1
ATOM 1521 N N . ALA A 1 189 ? -9.801 9.447 16.641 1.00 95.12 189 ALA A N 1
ATOM 1522 C CA . ALA A 1 189 ? -10.261 8.108 17.019 1.00 95.12 189 ALA A CA 1
ATOM 1523 C C . ALA A 1 189 ? -9.421 7.514 18.166 1.00 95.12 189 ALA A C 1
ATOM 1525 O O . ALA A 1 189 ? -9.968 6.996 19.136 1.00 95.12 189 ALA A O 1
ATOM 1526 N N . TYR A 1 190 ? -8.090 7.675 18.122 1.00 94.62 190 TYR A N 1
ATOM 1527 C CA . TYR A 1 190 ? -7.207 7.284 19.230 1.00 94.62 190 TYR A CA 1
ATOM 1528 C C . TYR A 1 190 ? -7.545 8.027 20.528 1.00 94.62 190 TYR A C 1
ATOM 1530 O O . TYR A 1 190 ? -7.638 7.404 21.582 1.00 94.62 190 TYR A O 1
ATOM 1538 N N . ALA A 1 191 ? -7.738 9.348 20.462 1.00 93.50 191 ALA A N 1
ATOM 1539 C CA . ALA A 1 191 ? -8.069 10.151 21.636 1.00 93.50 191 ALA A CA 1
ATOM 1540 C C . ALA A 1 191 ? -9.438 9.778 22.229 1.00 93.50 191 ALA A C 1
ATOM 1542 O O . ALA A 1 191 ? -9.566 9.690 23.449 1.00 93.50 191 ALA A O 1
ATOM 1543 N N . SER A 1 192 ? -10.439 9.534 21.379 1.00 92.81 192 SER A N 1
ATOM 1544 C CA . SER A 1 192 ? -11.780 9.107 21.786 1.00 92.81 192 SER A CA 1
ATOM 1545 C C . SER A 1 192 ? -11.773 7.738 22.462 1.00 92.81 192 SER A C 1
ATOM 1547 O O . SER A 1 192 ? -12.427 7.589 23.489 1.00 92.81 192 SER A O 1
ATOM 1549 N N . ALA A 1 193 ? -10.971 6.798 21.955 1.00 91.69 193 ALA A N 1
ATOM 1550 C CA . ALA A 1 193 ? -10.810 5.461 22.529 1.00 91.69 193 ALA A CA 1
ATOM 1551 C C . ALA A 1 193 ? -9.828 5.403 23.720 1.00 91.69 193 ALA A C 1
ATOM 1553 O O . ALA A 1 193 ? -9.521 4.332 24.240 1.00 91.69 193 ALA A O 1
ATOM 1554 N N . GLY A 1 194 ? -9.259 6.540 24.143 1.00 91.94 194 GLY A N 1
ATOM 1555 C CA . GLY A 1 194 ? -8.267 6.582 25.224 1.00 91.94 194 GLY A CA 1
ATOM 1556 C C . GLY A 1 194 ? -6.963 5.831 24.911 1.00 91.94 194 GLY A C 1
ATOM 1557 O O . GLY A 1 194 ? -6.243 5.430 25.827 1.00 91.94 194 GLY A O 1
ATOM 1558 N N . LEU A 1 195 ? -6.648 5.634 23.629 1.00 90.31 195 LEU A N 1
ATOM 1559 C CA . LEU A 1 195 ? -5.467 4.916 23.165 1.00 90.31 195 LEU A CA 1
ATOM 1560 C C . LEU A 1 195 ? -4.275 5.852 22.942 1.00 90.31 195 LEU A C 1
ATOM 1562 O O . LEU A 1 195 ? -4.407 7.005 22.530 1.00 90.31 195 LEU A O 1
ATOM 1566 N N . VAL A 1 196 ? -3.073 5.301 23.112 1.00 86.94 196 VAL A N 1
ATOM 1567 C CA . VAL A 1 196 ? -1.809 5.943 22.735 1.00 86.94 196 VAL A CA 1
ATOM 1568 C C . VAL A 1 196 ? -1.125 5.088 21.677 1.00 86.94 196 VAL A C 1
ATOM 1570 O O . VAL A 1 196 ? -1.021 3.872 21.828 1.00 86.94 196 VAL A O 1
ATOM 1573 N N . TYR A 1 197 ? -0.674 5.731 20.600 1.00 84.50 197 TYR A N 1
ATOM 1574 C CA . TYR A 1 197 ? 0.139 5.081 19.576 1.00 84.50 197 TYR A CA 1
ATOM 1575 C C . TYR A 1 197 ? 1.618 5.159 19.962 1.00 84.50 197 TYR A C 1
ATOM 1577 O O . TYR A 1 197 ? 2.193 6.250 19.973 1.00 84.50 197 TYR A O 1
ATOM 1585 N N . ASP A 1 198 ? 2.206 4.008 20.276 1.00 82.12 198 ASP A N 1
ATOM 1586 C CA . ASP A 1 198 ? 3.549 3.844 20.843 1.00 82.12 1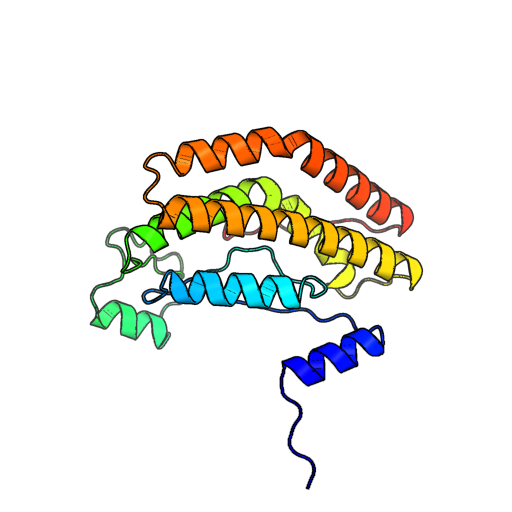98 ASP A CA 1
ATOM 1587 C C . ASP A 1 198 ? 4.468 2.939 20.003 1.00 82.12 198 ASP A C 1
ATOM 1589 O O . ASP A 1 198 ? 5.518 2.515 20.478 1.00 82.12 198 ASP A O 1
ATOM 1593 N N . ALA A 1 199 ? 4.103 2.656 18.749 1.00 77.12 199 ALA A N 1
ATOM 1594 C CA . ALA A 1 199 ? 4.896 1.783 17.890 1.00 77.12 199 ALA A CA 1
ATOM 1595 C C . ALA A 1 199 ? 6.231 2.421 17.460 1.00 77.12 199 ALA A C 1
ATOM 1597 O O . ALA A 1 199 ? 6.293 3.599 17.081 1.00 77.12 199 ALA A O 1
ATOM 1598 N N . ASP A 1 200 ? 7.282 1.599 17.453 1.00 72.69 200 ASP A N 1
ATOM 1599 C CA . ASP A 1 200 ? 8.598 1.959 16.933 1.00 72.69 200 ASP A CA 1
ATOM 1600 C C . ASP A 1 200 ? 8.550 2.284 15.434 1.00 72.69 200 ASP A C 1
ATOM 1602 O O . ASP A 1 200 ? 7.710 1.786 14.676 1.00 72.69 200 ASP A O 1
ATOM 1606 N N . ALA A 1 201 ? 9.490 3.118 14.983 1.00 68.50 201 ALA A N 1
ATOM 1607 C CA . ALA A 1 201 ? 9.645 3.399 13.563 1.00 68.50 201 ALA A CA 1
ATOM 1608 C C . ALA A 1 201 ? 9.941 2.104 12.791 1.00 68.50 201 ALA A C 1
ATOM 1610 O O . ALA A 1 201 ? 10.764 1.289 13.209 1.00 68.50 201 ALA A O 1
ATOM 1611 N N . ASN A 1 202 ? 9.285 1.930 11.644 1.00 63.72 202 ASN A N 1
ATOM 1612 C CA . ASN A 1 202 ? 9.463 0.746 10.818 1.00 63.72 202 ASN A CA 1
ATOM 1613 C C . ASN A 1 202 ? 10.921 0.663 10.304 1.00 63.72 202 ASN A C 1
ATOM 1615 O O . ASN A 1 202 ? 11.328 1.515 9.506 1.00 63.72 202 ASN A O 1
ATOM 1619 N N . PRO A 1 203 ? 11.708 -0.356 10.711 1.00 57.50 203 PRO A N 1
ATOM 1620 C CA . PRO A 1 203 ? 13.141 -0.421 10.423 1.00 57.50 203 PRO A CA 1
ATOM 1621 C C . PRO A 1 203 ? 13.443 -0.670 8.940 1.00 57.50 203 PRO A C 1
ATOM 1623 O O . PRO A 1 203 ? 14.569 -0.464 8.500 1.00 57.50 203 PRO A O 1
ATOM 1626 N N . PHE A 1 204 ? 12.446 -1.090 8.154 1.00 56.97 204 PHE A N 1
ATOM 1627 C CA . PHE A 1 204 ? 12.596 -1.384 6.727 1.00 56.97 204 PHE A CA 1
ATOM 1628 C C . PHE A 1 204 ? 12.454 -0.143 5.830 1.00 56.97 204 PHE A C 1
ATOM 1630 O O . PHE A 1 204 ? 12.690 -0.226 4.624 1.00 56.97 204 PHE A O 1
ATOM 1637 N N . PHE A 1 205 ? 12.075 1.008 6.397 1.00 57.41 205 PHE A N 1
ATOM 1638 C CA . PHE A 1 205 ? 11.868 2.256 5.654 1.00 57.41 205 PHE A CA 1
ATOM 1639 C C . PHE A 1 205 ? 12.638 3.458 6.223 1.00 57.41 205 PHE A C 1
ATOM 1641 O O . PHE A 1 205 ? 12.285 4.593 5.895 1.00 57.41 205 PHE A O 1
ATOM 1648 N N . GLY A 1 206 ? 13.682 3.197 7.022 1.00 44.50 206 GLY A N 1
ATOM 1649 C CA . GLY A 1 206 ? 14.659 4.204 7.456 1.00 44.50 206 GLY A CA 1
ATOM 1650 C C . GLY A 1 206 ? 15.366 4.922 6.309 1.00 44.50 206 GLY A C 1
ATOM 1651 O O . GLY A 1 206 ? 15.362 4.405 5.162 1.00 44.50 206 GLY A O 1
#

Foldseek 3Di:
DDDDDDPVRVLVVCVVVVHAAADEDAQDDQEHDLVSLVVVLVVCVVVLLHQYQFSHHHDFLFPPDPRVVVCVVVVFFDPVQPPPRGTDGHHPDPLVVLLNVLLLLLCLLQSVLLCLLCCCVVPPDDDDPVLNVQSSVLNSVVSVLRSVVSVVLSVCSVVVPPPSVVVSVCSSVVCVVVSVVSSVSSVVSCVVRVHDDDDDDDPVND